Protein AF-A0A7C2DSU5-F1 (afdb_monomer)

Structure (mmCIF, N/CA/C/O backbone):
data_AF-A0A7C2DSU5-F1
#
_entry.id   AF-A0A7C2DSU5-F1
#
loop_
_atom_site.group_PDB
_atom_site.id
_atom_site.type_symbol
_atom_site.label_atom_id
_atom_site.label_alt_id
_atom_site.label_comp_id
_atom_site.label_asym_id
_atom_site.label_entity_id
_atom_site.label_seq_id
_atom_site.pdbx_PDB_ins_code
_atom_site.Cartn_x
_atom_site.Cartn_y
_atom_site.Cartn_z
_atom_site.occupancy
_atom_site.B_iso_or_equiv
_atom_site.auth_seq_id
_atom_site.auth_comp_id
_atom_site.auth_asym_id
_atom_site.auth_atom_id
_atom_site.pdbx_PDB_model_num
ATOM 1 N N . MET A 1 1 ? 4.741 -15.633 -13.560 1.00 93.88 1 MET A N 1
ATOM 2 C CA . MET A 1 1 ? 4.977 -14.172 -13.504 1.00 93.88 1 MET A CA 1
ATOM 3 C C . MET A 1 1 ? 6.331 -13.897 -14.143 1.00 93.88 1 MET A C 1
ATOM 5 O O . MET A 1 1 ? 7.161 -14.799 -14.111 1.00 93.88 1 MET A O 1
ATOM 9 N N . ASN A 1 2 ? 6.542 -12.726 -14.745 1.00 95.50 2 ASN A N 1
ATOM 10 C CA . ASN A 1 2 ? 7.812 -12.335 -15.373 1.00 95.50 2 ASN A CA 1
ATOM 11 C C . ASN A 1 2 ? 8.208 -10.921 -14.915 1.00 95.50 2 ASN A C 1
ATOM 13 O O . ASN A 1 2 ? 7.331 -10.120 -14.600 1.00 95.50 2 ASN A O 1
ATOM 17 N N . TRP A 1 3 ? 9.507 -10.627 -14.839 1.00 97.06 3 TRP A N 1
ATOM 18 C CA . TRP A 1 3 ? 9.984 -9.360 -14.274 1.00 97.06 3 TRP A CA 1
ATOM 19 C C . TRP A 1 3 ? 9.686 -8.137 -15.143 1.00 97.06 3 TRP A C 1
ATOM 21 O O . TRP A 1 3 ? 9.494 -7.058 -14.592 1.00 97.06 3 TRP A O 1
ATOM 31 N N . GLU A 1 4 ? 9.568 -8.301 -16.462 1.00 95.44 4 GLU A N 1
ATOM 32 C CA . GLU A 1 4 ? 9.177 -7.215 -17.372 1.00 95.44 4 GLU A CA 1
ATOM 33 C C . GLU A 1 4 ? 7.798 -6.643 -17.009 1.00 95.44 4 GLU A C 1
ATOM 35 O O . GLU A 1 4 ? 7.644 -5.432 -16.875 1.00 95.44 4 GLU A O 1
ATOM 40 N N . ALA A 1 5 ? 6.807 -7.507 -16.774 1.00 97.50 5 ALA A N 1
ATOM 41 C CA . ALA A 1 5 ? 5.468 -7.096 -16.361 1.00 97.50 5 ALA A CA 1
ATOM 42 C C . ALA A 1 5 ? 5.429 -6.634 -14.895 1.00 97.50 5 ALA A C 1
ATOM 44 O O . ALA A 1 5 ? 4.775 -5.644 -14.573 1.00 97.50 5 ALA A O 1
ATOM 45 N N . LEU A 1 6 ? 6.149 -7.322 -14.000 1.00 98.50 6 LEU A N 1
ATOM 46 C CA . LEU A 1 6 ? 6.159 -7.006 -12.565 1.00 98.50 6 LEU A CA 1
ATOM 47 C C . LEU A 1 6 ? 6.758 -5.621 -12.255 1.00 98.50 6 LEU A C 1
ATOM 49 O O . LEU A 1 6 ? 6.395 -5.013 -11.253 1.00 98.50 6 LEU A O 1
ATOM 53 N N . LEU A 1 7 ? 7.634 -5.094 -13.117 1.00 97.69 7 LEU A N 1
ATOM 54 C CA . LEU A 1 7 ? 8.202 -3.746 -12.980 1.00 97.69 7 LEU A CA 1
ATOM 55 C C . LEU A 1 7 ? 7.447 -2.675 -13.782 1.00 97.69 7 LEU A C 1
ATOM 57 O O . LEU A 1 7 ? 7.960 -1.567 -13.962 1.00 97.69 7 LEU A O 1
ATOM 61 N N . SER A 1 8 ? 6.226 -2.969 -14.244 1.00 96.81 8 SER A N 1
ATOM 62 C CA . SER A 1 8 ? 5.447 -2.031 -15.055 1.00 96.81 8 SER A CA 1
ATOM 63 C C . SER A 1 8 ? 5.243 -0.686 -14.352 1.00 96.81 8 SER A C 1
ATOM 65 O O . SER A 1 8 ? 4.660 -0.584 -13.264 1.00 96.81 8 SER A O 1
ATOM 67 N N . THR A 1 9 ? 5.670 0.376 -15.036 1.00 95.56 9 THR A N 1
ATOM 68 C CA . THR A 1 9 ? 5.442 1.767 -14.632 1.00 95.56 9 THR A CA 1
ATOM 69 C C . THR A 1 9 ? 4.074 2.285 -15.073 1.00 95.56 9 THR A C 1
ATOM 71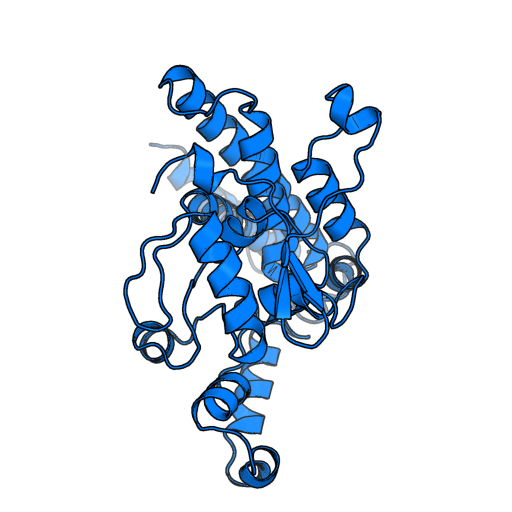 O O . THR A 1 9 ? 3.744 3.449 -14.836 1.00 95.56 9 THR A O 1
ATOM 74 N N . ARG A 1 10 ? 3.233 1.439 -15.691 1.00 95.75 10 ARG A N 1
ATOM 75 C CA . ARG A 1 10 ? 1.889 1.837 -16.112 1.00 95.75 10 ARG A CA 1
ATOM 76 C C . ARG A 1 10 ? 1.060 2.271 -14.909 1.00 95.75 10 ARG A C 1
ATOM 78 O O . ARG A 1 10 ? 1.077 1.638 -13.853 1.00 95.75 10 ARG A O 1
ATOM 85 N N . ARG A 1 11 ? 0.304 3.349 -15.102 1.00 96.44 11 ARG A N 1
ATOM 86 C CA . ARG A 1 11 ? -0.579 3.960 -14.105 1.00 96.44 11 ARG A CA 1
ATOM 87 C C . ARG A 1 11 ? -2.016 3.871 -14.590 1.00 96.44 11 ARG A C 1
ATOM 89 O O . ARG A 1 11 ? -2.264 3.869 -15.797 1.00 96.44 11 ARG A O 1
ATOM 96 N N . PHE A 1 12 ? -2.962 3.883 -13.663 1.00 96.25 12 PHE A N 1
ATOM 97 C CA . PHE A 1 12 ? -4.386 3.896 -13.978 1.00 96.25 12 PHE A CA 1
ATOM 98 C C . PHE A 1 12 ? -5.067 5.136 -13.395 1.00 96.25 12 PHE A C 1
ATOM 100 O O . PHE A 1 12 ? -4.581 5.756 -12.451 1.00 96.25 12 PHE A O 1
ATOM 107 N N . LYS A 1 13 ? -6.179 5.536 -14.008 1.00 93.94 13 LYS A N 1
ATOM 108 C CA . LYS A 1 13 ? -7.079 6.593 -13.543 1.00 93.94 13 LYS A CA 1
ATOM 109 C C . LYS A 1 13 ? -8.521 6.103 -13.595 1.00 93.94 13 LYS A C 1
ATOM 111 O O . LYS A 1 13 ? -8.832 5.186 -14.355 1.00 93.94 13 LYS A O 1
ATOM 116 N N . LEU A 1 14 ? -9.395 6.750 -12.834 1.00 92.44 14 LEU A N 1
ATOM 117 C CA . LEU A 1 14 ? -10.837 6.527 -12.906 1.00 92.44 14 LEU A CA 1
ATOM 118 C C . LEU A 1 14 ? -11.488 7.667 -13.687 1.00 92.44 14 LEU A C 1
ATOM 120 O O . LEU A 1 14 ? -11.221 8.837 -13.425 1.00 92.44 14 LEU A O 1
ATOM 124 N N . GLN A 1 15 ? -12.332 7.326 -14.657 1.00 90.44 15 GLN A N 1
ATOM 125 C CA . GLN A 1 15 ? -13.131 8.289 -15.409 1.00 90.44 15 GLN A CA 1
ATOM 126 C C . GLN A 1 15 ? -14.521 7.705 -15.648 1.00 90.44 15 GLN A C 1
ATOM 128 O O . GLN A 1 15 ? -14.656 6.668 -16.297 1.00 90.44 15 GLN A O 1
ATOM 133 N N . ALA A 1 16 ? -15.554 8.362 -15.110 1.00 87.62 16 ALA A N 1
ATOM 134 C CA . ALA A 1 16 ? -16.946 7.906 -15.199 1.00 87.62 16 ALA A CA 1
ATOM 135 C C . ALA A 1 16 ? -17.127 6.423 -14.794 1.00 87.62 16 ALA A C 1
ATOM 137 O O . ALA A 1 16 ? -17.774 5.647 -15.496 1.00 87.62 16 ALA A O 1
ATOM 138 N N . GLY A 1 17 ? -16.488 6.013 -13.691 1.00 84.19 17 GLY A N 1
ATOM 139 C CA . GLY A 1 17 ? -16.546 4.641 -13.171 1.00 84.19 17 GLY A CA 1
ATOM 140 C C . GLY A 1 17 ? -15.734 3.604 -13.957 1.00 84.19 17 GLY A C 1
ATOM 141 O O . GLY A 1 17 ? -15.735 2.434 -13.590 1.00 84.19 17 GLY A O 1
ATOM 142 N N . LYS A 1 18 ? -15.025 4.004 -15.021 1.00 92.69 18 LYS A N 1
ATOM 143 C CA . LYS A 1 18 ? -14.144 3.121 -15.796 1.00 92.69 18 LYS A CA 1
ATOM 144 C C . LYS A 1 18 ? -12.687 3.338 -15.418 1.00 92.69 18 LYS A C 1
ATOM 146 O O . LYS A 1 18 ? -12.244 4.477 -15.262 1.00 92.69 18 LYS A O 1
ATOM 151 N N . VAL A 1 19 ? -11.942 2.242 -15.324 1.00 95.56 19 VAL A N 1
ATOM 152 C CA . VAL A 1 19 ? -10.492 2.255 -15.121 1.00 95.56 19 VAL A CA 1
ATOM 153 C C . VAL A 1 19 ? -9.823 2.410 -16.483 1.00 95.56 19 VAL A C 1
ATOM 155 O O . VAL A 1 19 ? -10.081 1.637 -17.402 1.00 95.56 19 VAL A O 1
ATOM 158 N N . LEU A 1 20 ? -8.990 3.434 -16.633 1.00 95.06 20 LEU A N 1
ATOM 159 C CA . LEU A 1 20 ? -8.285 3.745 -17.875 1.00 95.06 20 LEU A CA 1
ATOM 160 C C . LEU A 1 20 ? -6.793 3.875 -17.599 1.00 95.06 20 LEU A C 1
ATOM 162 O O . LEU A 1 20 ? -6.400 4.358 -16.538 1.00 95.06 20 LEU A O 1
ATOM 166 N N . ALA A 1 21 ? -5.955 3.512 -18.568 1.00 92.75 21 ALA A N 1
ATOM 167 C CA . ALA A 1 21 ? -4.533 3.814 -18.482 1.00 92.75 21 ALA A CA 1
ATOM 168 C C . ALA A 1 21 ? -4.327 5.339 -18.393 1.00 92.75 21 ALA A C 1
ATOM 170 O O . ALA A 1 21 ? -4.935 6.122 -19.129 1.00 92.75 21 ALA A O 1
ATOM 171 N N . SER A 1 22 ? -3.469 5.761 -17.471 1.00 85.38 22 SER A N 1
ATOM 172 C CA . SER A 1 22 ? -3.015 7.138 -17.329 1.00 85.38 22 SER A CA 1
ATOM 173 C C . SER A 1 22 ? -1.579 7.223 -17.818 1.00 85.38 22 SER A C 1
ATOM 175 O O . SER A 1 22 ? -0.734 6.430 -17.411 1.00 85.38 22 SER A O 1
ATOM 177 N N . GLN A 1 23 ? -1.284 8.218 -18.647 1.00 66.62 23 GLN A N 1
ATOM 178 C CA . GLN A 1 23 ? 0.098 8.558 -18.964 1.00 66.62 23 GLN A CA 1
ATOM 179 C C . GLN A 1 23 ? 0.669 9.411 -17.828 1.00 66.62 23 GLN A C 1
ATOM 181 O O . GLN A 1 23 ? -0.022 10.289 -17.299 1.00 66.62 23 GLN A O 1
ATOM 186 N N . ALA A 1 24 ? 1.908 9.136 -17.421 1.00 62.72 24 ALA A N 1
ATOM 187 C CA . ALA A 1 24 ? 2.683 10.117 -16.674 1.00 62.72 24 ALA A CA 1
ATOM 188 C C . ALA A 1 24 ? 2.982 11.302 -17.614 1.00 62.72 24 ALA A C 1
ATOM 190 O O . ALA A 1 24 ? 3.141 11.084 -18.818 1.00 62.72 24 ALA A O 1
ATOM 191 N N . PRO A 1 25 ? 3.049 12.551 -17.120 1.00 55.38 25 PRO A N 1
ATOM 192 C CA . PRO A 1 25 ? 3.576 13.634 -17.937 1.00 55.38 25 PRO A CA 1
ATOM 193 C C . PRO A 1 25 ? 4.998 13.254 -18.357 1.00 55.38 25 PRO A C 1
ATOM 195 O O . PRO A 1 25 ? 5.824 12.960 -17.495 1.00 55.38 25 PRO A O 1
ATOM 198 N N . ALA A 1 26 ? 5.286 13.238 -19.659 1.00 55.12 26 ALA A N 1
ATOM 199 C CA . ALA A 1 26 ? 6.653 13.075 -20.132 1.00 55.12 26 ALA A CA 1
ATOM 200 C C . ALA A 1 26 ? 7.455 14.306 -19.685 1.00 55.12 26 ALA A C 1
ATOM 202 O O . ALA A 1 26 ? 7.274 15.398 -20.225 1.00 55.12 26 ALA A O 1
ATOM 203 N N . THR A 1 27 ? 8.289 14.160 -18.655 1.00 57.88 27 THR A N 1
ATOM 204 C CA . THR A 1 27 ? 9.175 15.234 -18.200 1.00 57.88 27 THR A CA 1
ATOM 205 C C . THR A 1 27 ? 10.537 15.094 -18.868 1.00 57.88 27 THR A C 1
ATOM 207 O O . THR A 1 27 ? 11.030 13.989 -19.098 1.00 57.88 27 THR A O 1
ATOM 210 N N . LEU A 1 28 ? 11.175 16.229 -19.163 1.00 56.41 28 LEU A N 1
ATOM 211 C CA . LEU A 1 28 ? 12.555 16.259 -19.659 1.00 56.41 28 LEU A CA 1
ATOM 212 C C . LEU A 1 28 ? 13.522 15.567 -18.678 1.00 56.41 28 LEU A C 1
ATOM 214 O O . LEU A 1 28 ? 14.479 14.937 -19.108 1.00 56.41 28 LEU A O 1
ATOM 218 N N . GLU A 1 29 ? 13.234 15.619 -17.373 1.00 59.34 29 GLU A N 1
ATOM 219 C CA . GLU A 1 29 ? 13.990 14.917 -16.325 1.00 59.34 29 GLU A CA 1
ATOM 220 C C . GLU A 1 29 ? 13.867 13.390 -16.411 1.00 59.34 29 GLU A C 1
ATOM 222 O O . GLU A 1 29 ? 14.865 12.695 -16.227 1.00 59.34 29 GLU A O 1
ATOM 227 N N . ALA A 1 30 ? 12.673 12.864 -16.719 1.00 60.72 30 ALA A N 1
ATOM 228 C CA . ALA A 1 30 ? 12.472 11.432 -16.938 1.00 60.72 30 ALA A CA 1
ATOM 229 C C . ALA A 1 30 ? 13.209 10.962 -18.201 1.00 60.72 30 ALA A C 1
ATOM 231 O O . ALA A 1 30 ? 13.879 9.934 -18.178 1.00 60.72 30 ALA A O 1
ATOM 232 N N . ALA A 1 31 ? 13.169 11.759 -19.275 1.00 58.44 31 ALA A N 1
ATOM 233 C CA . ALA A 1 31 ? 13.925 11.487 -20.499 1.00 58.44 31 ALA A CA 1
ATOM 234 C C . ALA A 1 31 ? 15.452 11.555 -20.292 1.00 58.44 31 ALA A C 1
ATOM 236 O O . ALA A 1 31 ? 16.195 10.847 -20.966 1.00 58.44 31 ALA A O 1
ATOM 237 N N . ALA A 1 32 ? 15.920 12.379 -19.350 1.00 62.12 32 ALA A N 1
ATOM 238 C CA . ALA A 1 32 ? 17.328 12.492 -18.969 1.00 62.12 32 ALA A CA 1
ATOM 239 C C . ALA A 1 32 ? 17.775 11.452 -17.918 1.00 62.12 32 ALA A C 1
ATOM 241 O O . ALA A 1 32 ? 18.930 11.478 -17.501 1.00 62.12 32 ALA A O 1
ATOM 242 N N . GLY A 1 33 ? 16.880 10.569 -17.454 1.00 64.50 33 GLY A N 1
ATOM 243 C CA . GLY A 1 33 ? 17.181 9.581 -16.410 1.00 64.50 33 GLY A CA 1
ATOM 244 C C . GLY A 1 33 ? 17.425 10.179 -15.018 1.00 64.50 33 GLY A C 1
ATOM 245 O O . GLY A 1 33 ? 17.893 9.481 -14.125 1.00 64.50 33 GLY A O 1
ATOM 246 N N . LEU A 1 34 ? 17.107 11.461 -14.809 1.00 73.69 34 LEU A N 1
ATOM 247 C CA . LEU A 1 34 ? 17.305 12.161 -13.533 1.00 73.69 34 LEU A CA 1
ATOM 248 C C . LEU A 1 34 ? 16.201 11.837 -12.518 1.00 73.69 34 LEU A C 1
ATOM 250 O O . LEU A 1 34 ? 16.394 11.984 -11.312 1.00 73.69 34 LEU A O 1
ATOM 254 N N . ARG A 1 35 ? 15.034 11.392 -12.998 1.00 80.94 35 ARG A N 1
ATOM 255 C CA . ARG A 1 35 ? 13.872 11.071 -12.167 1.00 80.94 35 ARG A CA 1
ATOM 256 C C . ARG A 1 35 ? 13.083 9.905 -12.759 1.00 80.94 35 ARG A C 1
ATOM 258 O O . ARG A 1 35 ? 12.423 10.072 -13.780 1.00 80.94 35 ARG A O 1
ATOM 265 N N . SER A 1 36 ? 13.136 8.740 -12.113 1.00 88.12 36 SER A N 1
ATOM 266 C CA . SER A 1 36 ? 12.357 7.568 -12.522 1.00 88.12 36 SER A CA 1
ATOM 267 C C 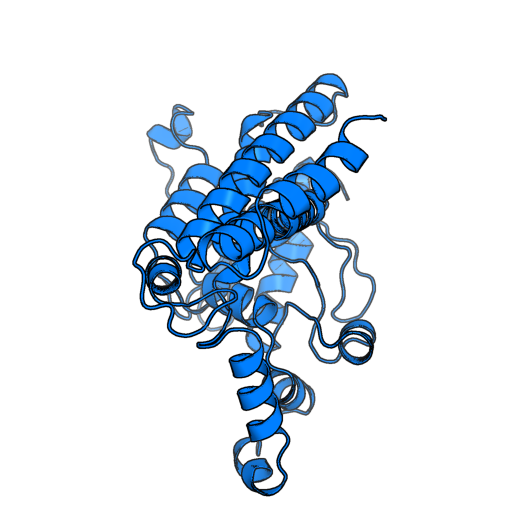. SER A 1 36 ? 10.880 7.702 -12.132 1.00 88.12 36 SER A C 1
ATOM 269 O O . SER A 1 36 ? 10.505 8.502 -11.268 1.00 88.12 36 SER A O 1
ATOM 271 N N . ASP A 1 37 ? 10.024 6.875 -12.735 1.00 92.56 37 ASP A N 1
ATOM 272 C CA . ASP A 1 37 ? 8.613 6.758 -12.349 1.00 92.56 37 ASP A CA 1
ATOM 273 C C . ASP A 1 37 ? 8.429 6.406 -10.863 1.00 92.56 37 ASP A C 1
ATOM 275 O O . ASP A 1 37 ? 7.466 6.852 -10.231 1.00 92.56 37 ASP A O 1
ATOM 279 N N . PHE A 1 38 ? 9.369 5.656 -10.287 1.00 95.12 38 PHE A N 1
ATOM 280 C CA . PHE A 1 38 ? 9.348 5.281 -8.876 1.00 95.12 38 PHE A CA 1
ATOM 281 C C . PHE A 1 38 ? 9.738 6.449 -7.960 1.00 95.12 38 PHE A C 1
ATOM 283 O O . PHE A 1 38 ? 9.177 6.581 -6.875 1.00 95.12 38 PHE A O 1
ATOM 290 N N . HIS A 1 39 ? 10.605 7.366 -8.410 1.00 93.75 39 HIS A N 1
ATOM 291 C CA . HIS A 1 39 ? 10.825 8.636 -7.706 1.00 93.75 39 HIS A CA 1
ATOM 292 C C . HIS A 1 39 ? 9.569 9.518 -7.719 1.00 93.75 39 HIS A C 1
ATOM 294 O O . HIS A 1 39 ? 9.252 10.162 -6.722 1.00 93.75 39 HIS A O 1
ATOM 300 N N . ILE A 1 40 ? 8.803 9.522 -8.816 1.00 93.69 40 ILE A N 1
ATOM 301 C CA . ILE A 1 40 ? 7.514 10.234 -8.860 1.00 93.69 40 ILE A CA 1
ATOM 302 C C . ILE A 1 40 ? 6.535 9.635 -7.839 1.00 93.69 40 ILE A C 1
ATOM 304 O O . ILE A 1 40 ? 5.844 10.388 -7.153 1.00 93.69 40 ILE A O 1
ATOM 308 N N . ASP A 1 41 ? 6.478 8.307 -7.717 1.00 96.94 41 ASP A N 1
ATOM 309 C CA . ASP A 1 41 ? 5.634 7.635 -6.719 1.00 96.94 41 ASP A CA 1
ATOM 310 C C . ASP A 1 41 ? 6.026 7.995 -5.289 1.00 96.94 41 ASP A C 1
ATOM 312 O O . ASP A 1 41 ? 5.161 8.344 -4.482 1.00 96.94 41 ASP A O 1
ATOM 316 N N . HIS A 1 42 ? 7.328 7.955 -5.003 1.00 97.50 42 HIS A N 1
ATOM 317 C CA . HIS A 1 42 ? 7.890 8.345 -3.715 1.00 97.50 42 HIS A CA 1
ATOM 318 C C . HIS A 1 42 ? 7.448 9.758 -3.334 1.00 97.50 42 HIS A C 1
ATOM 320 O O . HIS A 1 42 ? 6.868 9.974 -2.270 1.00 97.50 42 HIS A O 1
ATOM 326 N N . ASP A 1 43 ? 7.647 10.716 -4.238 1.00 95.62 43 ASP A N 1
ATOM 327 C CA . ASP A 1 43 ? 7.320 12.111 -3.968 1.00 95.62 43 ASP A CA 1
ATOM 328 C C . ASP A 1 43 ? 5.816 12.303 -3.786 1.00 95.62 43 ASP A C 1
ATOM 330 O O . ASP A 1 43 ? 5.386 13.035 -2.892 1.00 95.62 43 ASP A O 1
ATOM 334 N N . ARG A 1 44 ? 4.985 11.603 -4.568 1.00 95.94 44 ARG A N 1
ATOM 335 C CA . ARG A 1 44 ? 3.533 11.665 -4.380 1.00 95.94 44 ARG A CA 1
ATOM 336 C C . ARG A 1 44 ? 3.118 11.201 -2.988 1.00 95.94 44 ARG A C 1
ATOM 338 O O . ARG A 1 44 ? 2.291 11.864 -2.366 1.00 95.94 44 ARG A O 1
ATOM 345 N N . LEU A 1 45 ? 3.706 10.120 -2.481 1.00 96.56 45 LEU A N 1
ATOM 346 C CA . LEU A 1 45 ? 3.443 9.664 -1.118 1.00 96.56 45 LEU A CA 1
ATOM 347 C C . LEU A 1 45 ? 3.905 10.689 -0.085 1.00 96.56 45 LEU A C 1
ATOM 349 O O . LEU A 1 45 ? 3.082 11.141 0.711 1.00 96.56 45 LEU A O 1
ATOM 353 N N . VAL A 1 46 ? 5.171 11.111 -0.134 1.00 96.44 46 VAL A N 1
ATOM 354 C CA . VAL A 1 46 ? 5.763 12.019 0.863 1.00 96.44 46 VAL A CA 1
ATOM 355 C C . VAL A 1 46 ? 5.031 13.363 0.925 1.00 96.44 46 VAL A C 1
ATOM 357 O O . VAL A 1 46 ? 4.796 13.908 2.007 1.00 96.44 46 VAL A O 1
ATOM 360 N N . PHE A 1 47 ? 4.603 13.899 -0.222 1.00 94.44 47 PHE A N 1
ATOM 361 C CA . PHE A 1 47 ? 3.851 15.153 -0.268 1.00 94.44 47 PHE A CA 1
ATOM 362 C C . PHE A 1 47 ? 2.351 14.994 0.028 1.00 94.44 47 PHE A C 1
ATOM 364 O O . PHE A 1 47 ? 1.674 16.014 0.193 1.00 94.44 47 PHE A O 1
ATOM 371 N N . SER A 1 48 ? 1.823 13.768 0.130 1.00 96.25 48 SER A N 1
ATOM 372 C CA . SER A 1 48 ? 0.396 13.530 0.371 1.00 96.25 48 SER A CA 1
ATOM 373 C C . SER A 1 48 ? -0.056 13.966 1.763 1.00 96.25 48 SER A C 1
ATOM 375 O O . SER A 1 48 ? 0.694 13.954 2.745 1.00 96.25 48 SER A O 1
ATOM 377 N N . SER A 1 49 ? -1.335 14.326 1.867 1.00 94.06 49 SER A N 1
ATOM 378 C CA . SER A 1 49 ? -1.919 14.703 3.151 1.00 94.06 49 SER A CA 1
ATOM 379 C C . SER A 1 49 ? -2.030 13.494 4.086 1.00 94.06 49 SER A C 1
ATOM 381 O O . SER A 1 49 ? -1.816 13.625 5.290 1.00 94.06 49 SER A O 1
ATOM 383 N N . ALA A 1 50 ? -2.307 12.310 3.530 1.00 95.00 50 A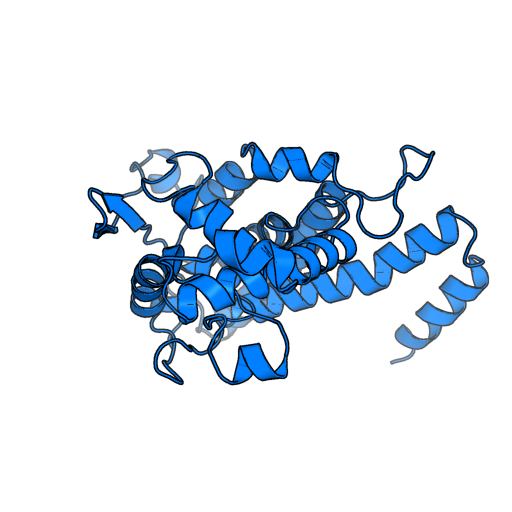LA A N 1
ATOM 384 C CA . ALA A 1 50 ? -2.369 11.054 4.267 1.00 95.00 50 ALA A CA 1
ATOM 385 C C . ALA A 1 50 ? -1.054 10.676 4.934 1.00 95.00 50 ALA A C 1
ATOM 387 O O . ALA A 1 50 ? -1.060 10.357 6.122 1.00 95.00 50 ALA A O 1
ATOM 388 N N . PHE A 1 51 ? 0.058 10.767 4.207 1.00 96.12 51 PHE A N 1
ATOM 389 C CA . PHE A 1 51 ? 1.371 10.454 4.757 1.00 96.12 51 PHE A CA 1
ATOM 390 C C . PHE A 1 51 ? 1.742 11.421 5.887 1.00 96.12 51 PHE A C 1
ATOM 392 O O . PHE A 1 51 ? 2.117 10.995 6.973 1.00 96.12 51 PHE A O 1
ATOM 399 N N . ARG A 1 52 ? 1.492 12.727 5.715 1.00 93.69 52 ARG A N 1
ATOM 400 C CA . ARG A 1 52 ? 1.701 13.721 6.787 1.00 93.69 52 ARG A CA 1
ATOM 401 C C . ARG A 1 52 ? 0.869 13.439 8.044 1.00 93.69 52 ARG A C 1
ATOM 403 O O . ARG A 1 52 ? 1.321 13.736 9.147 1.00 93.69 52 ARG A O 1
ATOM 410 N N . ARG A 1 53 ? -0.335 12.863 7.907 1.00 92.25 53 ARG A N 1
ATOM 411 C CA . ARG A 1 53 ? -1.177 12.480 9.058 1.00 92.25 53 ARG A CA 1
ATOM 412 C C . ARG A 1 53 ? -0.571 11.344 9.884 1.00 92.25 53 ARG A C 1
ATOM 414 O O . ARG A 1 53 ? -0.917 11.248 11.059 1.00 92.25 53 ARG A O 1
ATOM 421 N N . LEU A 1 54 ? 0.327 10.526 9.326 1.00 90.88 54 LEU A N 1
ATOM 422 C CA . LEU A 1 54 ? 1.026 9.484 10.088 1.00 90.88 54 LEU A CA 1
ATOM 423 C C . LEU A 1 54 ? 1.856 10.075 11.236 1.00 90.88 54 LEU A C 1
ATOM 425 O O . LEU A 1 54 ? 1.916 9.472 12.300 1.00 90.88 54 LEU A O 1
ATOM 429 N N . GLY A 1 55 ? 2.363 11.306 11.086 1.00 87.75 55 GLY A N 1
ATOM 430 C CA . GLY A 1 55 ? 3.125 11.996 12.135 1.00 87.75 55 GLY A CA 1
ATOM 431 C C . GLY A 1 55 ? 2.301 12.367 13.371 1.00 87.75 55 GLY A C 1
ATOM 432 O O . GLY A 1 55 ? 2.845 12.837 14.360 1.00 87.75 55 GLY A O 1
ATOM 433 N N . ARG A 1 56 ? 0.975 12.178 13.324 1.00 83.31 56 ARG A N 1
ATOM 434 C CA . ARG A 1 56 ? 0.057 12.370 14.459 1.00 83.31 56 ARG A CA 1
ATOM 435 C C . ARG A 1 56 ? -0.674 11.084 14.855 1.00 83.31 56 ARG A C 1
ATOM 437 O O . ARG A 1 56 ? -1.638 11.148 15.614 1.00 83.31 56 ARG A O 1
ATOM 444 N N . LYS A 1 57 ? -0.269 9.928 14.318 1.00 81.44 57 LYS A N 1
ATOM 445 C CA . LYS A 1 57 ? -0.806 8.618 14.700 1.00 81.44 57 LYS A CA 1
ATOM 446 C C . LYS A 1 57 ? 0.245 7.870 15.508 1.00 81.44 57 LYS A C 1
ATOM 448 O O . LYS A 1 57 ? 1.342 7.620 15.015 1.00 81.44 57 LYS A O 1
ATOM 453 N N . THR A 1 58 ? -0.114 7.500 16.729 1.00 69.38 58 THR A N 1
ATOM 454 C CA . THR A 1 58 ? 0.723 6.667 17.596 1.00 69.38 58 THR A CA 1
ATOM 455 C C . THR A 1 58 ? 0.855 5.254 17.020 1.00 69.38 58 THR A C 1
ATOM 457 O O . THR A 1 58 ? -0.071 4.755 16.365 1.00 69.38 58 THR A O 1
ATOM 460 N N . GLN A 1 59 ? 2.001 4.617 17.258 1.00 64.88 59 GLN A N 1
ATOM 461 C CA . GLN A 1 59 ? 2.275 3.242 16.841 1.00 64.88 59 GLN A CA 1
ATOM 462 C C . GLN A 1 59 ? 1.867 2.242 17.927 1.00 64.88 59 GLN A C 1
ATOM 464 O O . GLN A 1 59 ? 0.745 1.736 17.857 1.00 64.88 59 GLN A O 1
ATOM 469 N N . VAL A 1 60 ? 2.723 2.012 18.932 1.00 59.50 60 VAL A N 1
ATOM 470 C CA . VAL A 1 60 ? 2.488 1.035 20.015 1.00 59.50 60 VAL A CA 1
ATOM 471 C C . VAL A 1 60 ? 1.914 1.690 21.274 1.00 59.50 60 VAL A C 1
ATOM 473 O O . VAL A 1 60 ? 0.936 1.198 21.836 1.00 59.50 60 VAL A O 1
ATOM 476 N N . HIS A 1 61 ? 2.457 2.833 21.698 1.00 56.50 61 HIS A N 1
ATOM 477 C CA . HIS A 1 61 ? 2.069 3.475 22.956 1.00 56.50 61 HIS A CA 1
ATOM 478 C C . HIS A 1 61 ? 1.122 4.662 22.713 1.00 56.50 61 HIS A C 1
ATOM 480 O O . HIS A 1 61 ? 1.539 5.689 22.170 1.00 56.50 61 HIS A O 1
ATOM 486 N N . PRO A 1 62 ? -0.169 4.564 23.086 1.00 51.94 62 PRO A N 1
ATOM 487 C CA . PRO A 1 62 ? -1.062 5.707 23.005 1.00 51.94 62 PRO A CA 1
ATOM 488 C C . PRO A 1 62 ? -0.639 6.760 24.039 1.00 51.94 62 PRO A C 1
ATOM 490 O O . PRO A 1 62 ? -0.524 6.454 25.221 1.00 51.94 62 PRO A O 1
ATOM 493 N N . LEU A 1 63 ? -0.472 8.011 23.593 1.00 50.94 63 LEU A N 1
ATOM 494 C CA . LEU A 1 63 ? -0.279 9.190 24.452 1.00 50.94 63 LEU A CA 1
ATOM 495 C C . LEU A 1 63 ? 1.021 9.193 25.273 1.00 50.94 63 LEU A C 1
ATOM 497 O O . LEU A 1 63 ? 1.020 9.598 26.436 1.00 50.94 63 LEU A O 1
ATOM 501 N N . ALA A 1 64 ? 2.138 8.776 24.685 1.00 44.72 64 ALA A N 1
ATOM 502 C CA . ALA A 1 64 ? 3.426 8.994 25.322 1.00 44.72 64 ALA A CA 1
ATOM 503 C C . ALA A 1 64 ? 3.707 10.502 25.470 1.00 44.72 64 ALA A C 1
ATOM 505 O O . ALA A 1 64 ? 3.547 11.293 24.543 1.00 44.72 64 ALA A O 1
ATOM 506 N N . SER A 1 65 ? 4.075 10.902 26.686 1.00 44.88 65 SER A N 1
ATOM 507 C CA . SER A 1 65 ? 4.310 12.292 27.090 1.00 44.88 65 SER A CA 1
ATOM 508 C C . SER A 1 65 ? 5.664 12.852 26.637 1.00 44.88 65 SER A C 1
ATOM 510 O O . SER A 1 65 ? 5.984 13.990 26.969 1.00 44.88 65 SER A O 1
ATOM 512 N N . HIS A 1 66 ? 6.465 12.052 25.928 1.00 50.00 66 HIS A N 1
ATOM 513 C CA . HIS A 1 66 ? 7.812 12.394 25.480 1.00 50.00 66 HIS A CA 1
ATOM 514 C C . HIS A 1 66 ? 7.849 12.466 23.950 1.00 50.00 66 HIS A C 1
ATOM 516 O O . HIS A 1 66 ? 7.430 11.523 23.279 1.00 50.00 66 HIS A O 1
ATOM 522 N N . ASP A 1 67 ? 8.401 13.560 23.416 1.00 48.75 67 ASP A N 1
ATOM 523 C CA . ASP A 1 67 ? 8.533 13.839 21.973 1.00 48.75 67 ASP A CA 1
ATOM 524 C C . ASP A 1 67 ? 9.354 12.785 21.196 1.00 48.75 67 ASP A C 1
ATOM 526 O O . ASP A 1 67 ? 9.369 12.809 19.967 1.00 48.75 67 ASP A O 1
ATOM 530 N N . HIS A 1 68 ? 10.023 11.862 21.897 1.00 50.75 68 HIS A N 1
ATOM 531 C CA . HIS A 1 68 ? 10.873 10.812 21.327 1.00 50.75 68 HIS A CA 1
ATOM 532 C C . HIS A 1 68 ? 10.152 9.499 21.004 1.00 50.75 68 HIS A C 1
ATOM 534 O O . HIS A 1 68 ? 10.741 8.633 20.377 1.00 50.75 68 HIS A O 1
ATOM 540 N N . THR A 1 69 ? 8.871 9.350 21.352 1.00 56.72 69 THR A N 1
ATOM 541 C CA . THR A 1 69 ? 8.149 8.115 20.997 1.00 56.72 69 THR A CA 1
ATOM 542 C C . THR A 1 69 ? 7.850 8.038 19.503 1.00 56.72 69 THR A C 1
ATOM 544 O O . THR A 1 69 ? 7.239 8.952 18.933 1.00 56.72 69 THR A O 1
ATOM 547 N N . HIS A 1 70 ? 8.242 6.926 18.873 1.00 66.62 70 HIS A N 1
ATOM 548 C CA . HIS A 1 70 ? 8.037 6.700 17.448 1.00 66.62 70 HIS A CA 1
ATOM 549 C C . HIS A 1 70 ? 6.544 6.789 17.093 1.00 66.62 70 HIS A C 1
ATOM 551 O O . HIS A 1 70 ? 5.650 6.204 17.718 1.00 66.62 70 HIS A O 1
ATOM 557 N N . ASN A 1 71 ? 6.255 7.585 16.067 1.00 82.06 71 ASN A N 1
ATOM 558 C CA . ASN A 1 71 ? 4.934 7.661 15.464 1.00 82.06 71 ASN A CA 1
ATOM 559 C C . ASN A 1 71 ? 4.947 6.884 14.143 1.00 82.06 71 ASN A C 1
ATOM 561 O O . ASN A 1 71 ? 5.993 6.527 13.607 1.00 82.06 71 ASN A O 1
ATOM 565 N N . ARG A 1 72 ? 3.772 6.656 13.556 1.00 89.00 72 ARG A N 1
ATOM 566 C CA . ARG A 1 72 ? 3.689 5.857 12.323 1.00 89.00 72 ARG A CA 1
ATOM 567 C C . ARG A 1 72 ? 4.447 6.465 11.141 1.00 89.00 72 ARG A C 1
ATOM 569 O O . ARG A 1 72 ? 4.748 5.749 10.189 1.00 89.00 72 ARG A O 1
ATOM 576 N N . LEU A 1 73 ? 4.733 7.772 11.161 1.00 92.19 73 LEU A N 1
ATOM 577 C CA . LEU A 1 73 ? 5.531 8.417 10.118 1.00 92.19 73 LEU A CA 1
ATOM 578 C C . LEU A 1 73 ? 7.009 8.054 10.250 1.00 92.19 73 LEU A C 1
ATOM 580 O O . LEU A 1 73 ? 7.605 7.705 9.235 1.00 92.19 73 LEU A O 1
ATOM 584 N N . THR A 1 74 ? 7.586 8.133 11.453 1.00 90.69 74 THR A N 1
ATOM 585 C CA . THR A 1 74 ? 8.999 7.778 11.674 1.00 90.69 74 THR A CA 1
ATOM 586 C C . THR A 1 74 ? 9.238 6.311 11.340 1.00 90.69 74 THR A C 1
ATOM 588 O O . THR A 1 74 ? 10.071 6.032 10.477 1.00 90.69 74 THR A O 1
ATOM 591 N N . HIS A 1 75 ? 8.374 5.416 11.831 1.00 90.94 75 HIS A N 1
ATOM 592 C CA . HIS A 1 75 ? 8.421 3.991 11.485 1.00 90.94 75 HIS A CA 1
ATOM 593 C C . HIS A 1 75 ? 8.314 3.745 9.985 1.00 90.94 75 HIS A C 1
ATOM 595 O O . HIS A 1 75 ? 9.152 3.068 9.400 1.00 90.94 75 HIS A O 1
ATOM 601 N N . SER A 1 76 ? 7.350 4.368 9.299 1.00 95.25 76 SER A N 1
ATOM 602 C CA . SER A 1 76 ? 7.232 4.211 7.841 1.00 95.25 76 SER A CA 1
ATOM 603 C C . SER A 1 76 ? 8.486 4.684 7.091 1.00 95.25 76 SER A C 1
ATOM 605 O O . SER A 1 76 ? 8.824 4.120 6.049 1.00 95.25 76 SER A O 1
ATOM 607 N N . VAL A 1 77 ? 9.187 5.708 7.593 1.00 96.56 77 VAL A N 1
ATOM 608 C CA . VAL A 1 77 ? 10.450 6.196 7.016 1.00 96.56 77 VAL A CA 1
ATOM 609 C C . VAL A 1 77 ? 11.601 5.217 7.276 1.00 96.56 77 VAL A C 1
ATOM 611 O O . VAL A 1 77 ? 12.397 4.964 6.367 1.00 96.56 77 VAL A O 1
ATOM 614 N N . GLU A 1 78 ? 11.677 4.622 8.464 1.00 95.12 78 GLU A N 1
ATOM 615 C CA . GLU A 1 78 ? 12.672 3.603 8.821 1.00 95.12 78 GLU A CA 1
ATOM 616 C C . GLU A 1 78 ? 12.474 2.318 8.013 1.00 95.12 78 GLU A C 1
ATOM 618 O O . GLU A 1 78 ? 13.404 1.872 7.330 1.00 95.12 78 GLU A O 1
ATOM 623 N N . VAL A 1 79 ? 11.238 1.809 7.959 1.00 96.75 79 VAL A N 1
ATOM 624 C CA . VAL A 1 79 ? 10.832 0.666 7.125 1.00 96.75 79 VAL A CA 1
ATOM 625 C C . VAL A 1 79 ? 11.147 0.930 5.655 1.00 96.75 79 VAL A C 1
ATOM 627 O O . VAL A 1 79 ? 11.628 0.047 4.944 1.00 96.75 79 VAL A O 1
ATOM 630 N N . ALA A 1 80 ? 10.945 2.159 5.172 1.00 98.19 80 ALA A N 1
ATOM 631 C CA . ALA A 1 80 ? 11.310 2.538 3.810 1.00 98.19 80 ALA A CA 1
ATOM 632 C C . ALA A 1 80 ? 12.825 2.559 3.576 1.00 98.19 80 ALA A C 1
ATOM 634 O O . ALA A 1 80 ? 13.283 2.166 2.499 1.00 98.19 80 ALA A O 1
ATOM 635 N N . SER A 1 81 ? 13.619 2.971 4.566 1.00 97.94 81 SER A N 1
ATOM 636 C CA . SER A 1 81 ? 15.082 2.926 4.489 1.00 97.94 81 SER A CA 1
ATOM 637 C C . SER A 1 81 ? 15.597 1.483 4.408 1.00 97.94 81 SER A C 1
ATOM 639 O O . SER A 1 81 ? 16.389 1.162 3.510 1.00 97.94 81 SER A O 1
ATOM 641 N N . VAL A 1 82 ? 15.094 0.599 5.279 1.00 98.06 82 VAL A N 1
ATOM 642 C CA . VAL A 1 82 ? 15.412 -0.839 5.276 1.00 98.06 82 VAL A CA 1
ATOM 643 C C . VAL A 1 82 ? 14.936 -1.490 3.977 1.00 98.06 82 VAL A C 1
ATOM 645 O O . VAL A 1 82 ? 15.722 -2.145 3.290 1.00 98.06 82 VAL A O 1
ATOM 648 N N . GLY A 1 83 ? 13.692 -1.236 3.571 1.00 98.56 83 GLY A N 1
ATOM 649 C CA . GLY A 1 83 ? 13.100 -1.761 2.342 1.00 98.56 83 GLY A CA 1
ATOM 650 C C . GLY A 1 83 ? 13.873 -1.363 1.087 1.00 98.56 83 GLY A C 1
ATOM 651 O O . GLY A 1 83 ? 14.162 -2.213 0.245 1.00 98.56 83 GLY A O 1
ATOM 652 N N . ARG A 1 84 ? 14.313 -0.101 0.988 1.00 98.62 84 ARG A N 1
ATOM 653 C CA . ARG A 1 84 ? 15.199 0.359 -0.094 1.00 98.62 84 ARG A CA 1
ATOM 654 C C . ARG A 1 84 ? 16.514 -0.421 -0.116 1.00 98.62 84 ARG A C 1
ATOM 656 O O . ARG A 1 84 ? 16.971 -0.816 -1.185 1.00 98.62 84 ARG A O 1
ATOM 663 N N . SER A 1 85 ? 17.127 -0.649 1.047 1.00 98.56 85 SER A N 1
ATOM 664 C CA . SER A 1 85 ? 18.376 -1.417 1.162 1.00 98.56 85 SER A CA 1
ATOM 665 C C . SER A 1 85 ? 18.192 -2.872 0.714 1.00 98.56 85 SER A C 1
ATOM 667 O O . SER A 1 85 ? 18.987 -3.376 -0.084 1.00 98.56 85 SER A O 1
ATOM 669 N N . LEU A 1 86 ? 17.112 -3.528 1.155 1.00 98.69 86 LEU A N 1
ATOM 670 C CA . LEU A 1 86 ? 16.749 -4.880 0.722 1.00 98.69 86 LEU A CA 1
ATOM 671 C C . LEU A 1 86 ? 16.506 -4.935 -0.791 1.00 98.69 86 LEU A C 1
ATOM 673 O O . LEU A 1 86 ? 17.073 -5.787 -1.475 1.00 98.69 86 LEU A O 1
ATOM 677 N N . GLY A 1 87 ? 15.723 -3.995 -1.324 1.00 98.62 87 GLY A N 1
ATOM 678 C CA . GLY A 1 87 ? 15.432 -3.901 -2.751 1.00 98.62 87 GLY A CA 1
ATOM 679 C C . GLY A 1 87 ? 16.687 -3.674 -3.597 1.00 98.62 87 GLY A C 1
ATOM 680 O O . GLY A 1 87 ? 16.875 -4.381 -4.581 1.00 98.62 87 GLY A O 1
ATOM 681 N N . ASN A 1 88 ? 17.601 -2.792 -3.178 1.00 98.62 88 ASN A N 1
ATOM 682 C CA . ASN A 1 88 ? 18.884 -2.581 -3.861 1.00 98.62 88 ASN A CA 1
ATOM 683 C C . ASN A 1 88 ? 19.721 -3.868 -3.921 1.00 98.62 88 ASN A C 1
ATOM 685 O O . ASN A 1 88 ? 20.288 -4.196 -4.963 1.00 98.62 88 ASN A O 1
ATOM 689 N N . ARG A 1 89 ? 19.799 -4.612 -2.808 1.00 98.56 89 ARG A N 1
ATOM 690 C CA . ARG A 1 89 ? 20.555 -5.874 -2.732 1.00 98.56 89 ARG A CA 1
ATOM 691 C C . ARG A 1 89 ? 19.951 -6.940 -3.638 1.00 98.56 89 ARG A C 1
ATOM 693 O O . ARG A 1 89 ? 20.676 -7.544 -4.425 1.00 98.56 89 ARG A O 1
ATOM 700 N N . VAL A 1 90 ? 18.634 -7.135 -3.570 1.00 98.44 90 VAL A N 1
ATOM 701 C CA . VAL A 1 90 ? 17.923 -8.082 -4.440 1.00 98.44 90 VAL A CA 1
ATOM 702 C C . VAL A 1 90 ? 18.042 -7.666 -5.904 1.00 98.44 90 VAL A C 1
ATOM 704 O O . VAL A 1 90 ? 18.314 -8.510 -6.751 1.00 98.44 90 VAL A O 1
ATOM 707 N N . GLY A 1 91 ? 17.937 -6.374 -6.210 1.00 98.38 91 GLY A N 1
ATOM 708 C CA . GLY A 1 91 ? 18.137 -5.847 -7.556 1.00 98.38 91 GLY A CA 1
ATOM 709 C C . GLY A 1 91 ? 19.540 -6.122 -8.102 1.00 98.38 91 GLY A C 1
ATOM 710 O O . GLY A 1 91 ? 19.674 -6.518 -9.256 1.00 98.38 91 GLY A O 1
ATOM 711 N N . ALA A 1 92 ? 20.583 -6.000 -7.275 1.00 98.50 92 ALA A N 1
ATOM 712 C CA . ALA A 1 92 ? 21.952 -6.332 -7.670 1.00 98.50 92 ALA A CA 1
ATOM 713 C C . ALA A 1 92 ? 22.117 -7.839 -7.933 1.00 98.50 92 ALA A C 1
ATOM 715 O O . ALA A 1 92 ? 22.748 -8.230 -8.916 1.00 98.50 92 ALA A O 1
ATOM 716 N N . MET A 1 93 ? 21.495 -8.688 -7.105 1.00 98.38 93 MET A N 1
ATOM 717 C CA . MET A 1 93 ? 21.451 -10.138 -7.331 1.00 98.38 93 MET A CA 1
ATOM 718 C C . MET A 1 93 ? 20.711 -10.485 -8.629 1.00 98.38 93 MET A C 1
ATOM 720 O O . MET A 1 93 ? 21.188 -11.311 -9.402 1.00 98.38 93 MET A O 1
ATOM 724 N N . MET A 1 94 ? 19.580 -9.828 -8.903 1.00 97.88 94 MET A N 1
ATOM 725 C CA . MET A 1 94 ? 18.820 -9.999 -10.143 1.00 97.88 94 MET A CA 1
ATOM 726 C C . MET A 1 94 ? 19.623 -9.566 -11.368 1.00 97.88 94 MET A C 1
ATOM 728 O O . MET A 1 94 ? 19.587 -10.258 -12.379 1.00 97.88 94 MET A O 1
ATOM 732 N N . GLN A 1 95 ? 20.357 -8.453 -11.288 1.00 97.69 95 GLN A N 1
ATOM 733 C CA . GLN A 1 95 ? 21.217 -7.993 -12.376 1.00 97.69 95 GLN A CA 1
ATOM 734 C C . GLN A 1 95 ? 22.340 -8.998 -12.658 1.00 97.69 95 GLN A C 1
ATOM 736 O O . GLN A 1 95 ? 22.556 -9.355 -13.811 1.00 97.69 95 GLN A O 1
ATOM 741 N N . HIS A 1 96 ? 23.022 -9.489 -11.619 1.00 97.31 96 HIS A N 1
ATOM 742 C CA . HIS A 1 96 ? 24.068 -10.507 -11.765 1.00 97.31 96 HIS A CA 1
ATOM 743 C C . HIS A 1 96 ? 23.524 -11.826 -12.336 1.00 97.31 96 HIS A C 1
ATOM 745 O O . HIS A 1 96 ? 24.217 -12.516 -13.075 1.00 97.31 96 HIS A O 1
ATOM 751 N N . ALA A 1 97 ? 22.285 -12.183 -11.995 1.00 97.25 97 ALA A N 1
ATOM 752 C CA . ALA A 1 97 ? 21.607 -13.373 -12.500 1.00 97.25 97 ALA A CA 1
ATOM 753 C C . ALA A 1 97 ? 20.916 -13.172 -13.864 1.00 97.25 97 ALA A C 1
ATOM 755 O O . ALA A 1 97 ? 20.189 -14.064 -14.291 1.00 97.25 97 ALA A O 1
ATOM 756 N N . GLU A 1 98 ? 21.086 -12.015 -14.519 1.00 95.69 98 GLU A N 1
ATOM 757 C CA . GLU A 1 98 ? 20.431 -11.667 -15.795 1.00 95.69 98 GLU A CA 1
ATOM 758 C C . GLU A 1 98 ? 18.886 -11.741 -15.743 1.00 95.69 98 GLU A C 1
ATOM 760 O O . GLU A 1 98 ? 18.210 -11.979 -16.741 1.00 95.69 98 GLU A O 1
ATOM 765 N N . LEU A 1 99 ? 18.306 -11.520 -14.557 1.00 96.19 99 LEU A N 1
ATOM 766 C CA . LEU A 1 99 ? 16.858 -11.508 -14.309 1.00 96.19 99 LEU A CA 1
ATOM 767 C C . LEU A 1 99 ? 16.258 -10.097 -14.293 1.00 96.19 99 LEU A C 1
ATOM 769 O O . LEU A 1 99 ? 15.034 -9.955 -14.343 1.00 96.19 99 LEU A O 1
ATOM 773 N N . LEU A 1 100 ? 17.093 -9.062 -14.158 1.00 96.50 100 LEU A N 1
ATOM 774 C CA . LEU A 1 100 ? 16.650 -7.671 -14.159 1.00 96.50 100 LEU A CA 1
ATOM 775 C C . LEU A 1 100 ? 16.348 -7.224 -15.604 1.00 96.50 100 LEU A C 1
ATOM 777 O O . LEU A 1 100 ? 17.248 -7.290 -16.443 1.00 96.50 100 LEU A O 1
ATOM 781 N N . PRO A 1 101 ? 15.121 -6.764 -15.918 1.00 95.38 101 PRO A N 1
ATOM 782 C CA . PRO A 1 101 ? 14.772 -6.327 -17.266 1.00 95.38 101 PRO A CA 1
ATOM 783 C C . PRO A 1 101 ? 15.628 -5.159 -17.759 1.00 95.38 101 PRO A C 1
ATOM 785 O O . PRO A 1 101 ? 16.051 -4.299 -16.982 1.00 95.38 101 PRO A O 1
ATOM 788 N N . ALA A 1 102 ? 15.830 -5.092 -19.075 1.00 91.69 102 ALA A N 1
ATOM 789 C CA . ALA A 1 102 ? 16.555 -3.992 -19.700 1.00 91.69 102 ALA A CA 1
ATOM 790 C C . ALA A 1 102 ? 15.895 -2.636 -19.389 1.00 91.69 102 ALA A C 1
ATOM 792 O O . ALA A 1 102 ? 14.672 -2.507 -19.401 1.00 91.69 102 ALA A O 1
ATOM 793 N N . GLY A 1 103 ? 16.717 -1.617 -19.131 1.00 89.56 103 GLY A N 1
ATOM 794 C CA . GLY A 1 103 ? 16.248 -0.271 -18.785 1.00 89.56 103 GLY A CA 1
ATOM 795 C C . GLY A 1 103 ? 15.951 -0.054 -17.299 1.00 89.56 103 GLY A C 1
ATOM 796 O O . GLY A 1 103 ? 15.685 1.081 -16.918 1.00 89.56 103 GLY A O 1
ATOM 797 N N . TYR A 1 104 ? 16.055 -1.094 -16.466 1.00 93.94 104 TYR A N 1
ATOM 798 C CA . TYR A 1 104 ? 15.968 -0.984 -15.011 1.00 93.94 104 TYR A CA 1
ATOM 799 C C . TYR A 1 104 ? 17.328 -1.202 -14.355 1.00 93.94 104 TYR A C 1
ATOM 801 O O . TYR A 1 104 ? 18.196 -1.914 -14.863 1.00 93.94 104 TYR A O 1
ATOM 809 N N . THR A 1 105 ? 17.496 -0.599 -13.186 1.00 95.50 105 THR A N 1
ATOM 810 C CA . THR A 1 105 ? 18.675 -0.715 -12.332 1.00 95.50 105 THR A CA 1
ATOM 811 C C . THR A 1 105 ? 18.312 -1.380 -11.001 1.00 95.50 105 THR A C 1
ATOM 813 O O . THR A 1 105 ? 17.140 -1.411 -10.615 1.00 95.50 105 THR A O 1
ATOM 816 N N . PRO A 1 106 ? 19.295 -1.883 -10.233 1.00 97.25 106 PRO A N 1
ATOM 817 C CA . PRO A 1 106 ? 19.059 -2.343 -8.868 1.00 97.25 106 PRO A CA 1
ATOM 818 C C . PRO A 1 106 ? 18.359 -1.304 -7.986 1.00 97.25 106 PRO A C 1
ATOM 820 O O . PRO A 1 106 ? 17.559 -1.664 -7.123 1.00 97.25 106 PRO A O 1
ATOM 823 N N . PHE A 1 107 ? 18.627 -0.019 -8.231 1.00 96.62 107 PHE A N 1
ATOM 824 C CA . PHE A 1 107 ? 18.014 1.081 -7.496 1.00 96.62 107 PHE A CA 1
ATOM 825 C C . PHE A 1 107 ? 16.523 1.217 -7.780 1.00 96.62 107 PHE A C 1
ATOM 827 O O . 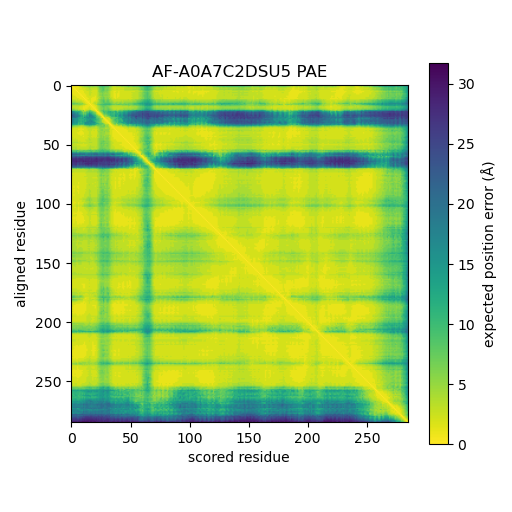PHE A 1 107 ? 15.787 1.586 -6.876 1.00 96.62 107 PHE A O 1
ATOM 834 N N . ASP A 1 108 ? 16.050 0.843 -8.971 1.00 96.69 108 ASP A N 1
ATOM 835 C CA . ASP A 1 108 ? 14.620 0.844 -9.279 1.00 96.69 108 ASP A CA 1
ATOM 836 C C . ASP A 1 108 ? 13.860 -0.190 -8.440 1.00 96.69 108 ASP A C 1
ATOM 838 O O . ASP A 1 108 ? 12.775 0.097 -7.937 1.00 96.69 108 ASP A O 1
ATOM 842 N N . ILE A 1 109 ? 14.461 -1.363 -8.198 1.00 98.31 109 ILE A N 1
ATOM 843 C CA . ILE A 1 109 ? 13.910 -2.357 -7.264 1.00 98.31 109 ILE A CA 1
ATOM 844 C C . ILE A 1 109 ? 13.844 -1.769 -5.851 1.00 98.31 109 ILE A C 1
ATOM 846 O O . ILE A 1 109 ? 12.811 -1.867 -5.185 1.00 98.31 109 ILE A O 1
ATOM 850 N N . GLY A 1 110 ? 14.924 -1.112 -5.417 1.00 98.31 110 GLY A N 1
ATOM 851 C CA . GLY A 1 110 ? 14.969 -0.363 -4.163 1.00 98.31 110 GLY A CA 1
ATOM 852 C C . GLY A 1 110 ? 13.860 0.679 -4.052 1.00 98.31 110 GLY A C 1
ATOM 853 O O . GLY A 1 110 ? 13.157 0.706 -3.046 1.00 98.31 110 GLY A O 1
ATOM 854 N N . SER A 1 111 ? 13.660 1.497 -5.085 1.00 98.19 111 SER A N 1
ATOM 855 C CA . SER A 1 111 ? 12.641 2.546 -5.118 1.00 98.19 111 SER A CA 1
ATOM 856 C C . SER A 1 111 ? 11.221 1.981 -5.074 1.00 98.19 111 SER A C 1
ATOM 858 O O . SER A 1 111 ? 10.396 2.507 -4.333 1.00 98.19 111 SER A O 1
ATOM 860 N N . VAL A 1 112 ? 10.919 0.893 -5.796 1.00 98.56 112 VAL A N 1
ATOM 861 C CA . VAL A 1 112 ? 9.595 0.242 -5.733 1.00 98.56 112 VAL A CA 1
ATOM 862 C C . VAL A 1 112 ? 9.290 -0.248 -4.319 1.00 98.56 112 VAL A C 1
ATOM 864 O O . VAL A 1 112 ? 8.205 0.013 -3.796 1.00 98.56 112 VAL A O 1
ATOM 867 N N . VAL A 1 113 ? 10.247 -0.933 -3.682 1.00 98.81 113 VAL A N 1
ATOM 868 C CA . VAL A 1 113 ? 10.075 -1.421 -2.305 1.00 98.81 113 VAL A CA 1
ATOM 869 C C . VAL A 1 113 ? 9.952 -0.246 -1.337 1.00 98.81 113 VAL A C 1
ATOM 871 O O . VAL A 1 113 ? 9.057 -0.249 -0.501 1.00 98.81 113 VAL A O 1
ATOM 874 N N . GLN A 1 114 ? 10.776 0.793 -1.490 1.00 98.75 114 GLN A N 1
ATOM 875 C CA . GLN A 1 114 ? 10.722 2.000 -0.665 1.00 98.75 114 GLN A CA 1
ATOM 876 C C . GLN A 1 114 ? 9.341 2.667 -0.711 1.00 98.75 114 GLN A C 1
ATOM 878 O O . GLN A 1 114 ? 8.795 3.024 0.329 1.00 98.75 114 GLN A O 1
ATOM 883 N N . VAL A 1 115 ? 8.761 2.814 -1.904 1.00 98.69 115 VAL A N 1
ATOM 884 C CA . VAL A 1 115 ? 7.414 3.371 -2.096 1.00 98.69 115 VAL A CA 1
ATOM 885 C C . VAL A 1 115 ? 6.363 2.518 -1.387 1.00 98.69 115 VAL A C 1
ATOM 887 O O . VAL A 1 115 ? 5.517 3.059 -0.678 1.00 98.69 115 VAL A O 1
ATOM 890 N N . ALA A 1 116 ? 6.422 1.191 -1.538 1.00 98.75 116 ALA A N 1
ATOM 891 C CA . ALA A 1 116 ? 5.504 0.282 -0.854 1.00 98.75 116 ALA A CA 1
ATOM 892 C C . ALA A 1 116 ? 5.629 0.389 0.675 1.00 98.75 116 ALA A C 1
ATOM 894 O O . ALA A 1 116 ? 4.616 0.484 1.361 1.00 98.75 116 ALA A O 1
ATOM 895 N N . CYS A 1 117 ? 6.856 0.453 1.196 1.00 98.62 117 CYS A N 1
ATOM 896 C CA . CYS A 1 117 ? 7.134 0.659 2.613 1.00 98.62 117 CYS A CA 1
ATOM 897 C C . CYS A 1 117 ? 6.587 1.997 3.132 1.00 98.62 117 CYS A C 1
ATOM 899 O O . CYS A 1 117 ? 5.949 2.020 4.172 1.00 98.62 117 CYS A O 1
ATOM 901 N N . LEU A 1 118 ? 6.747 3.111 2.412 1.00 98.50 118 LEU A N 1
ATOM 902 C CA . LEU A 1 118 ? 6.179 4.401 2.843 1.00 98.50 118 LEU A CA 1
ATOM 903 C C . LEU A 1 118 ? 4.644 4.377 2.919 1.00 98.50 118 LEU A C 1
ATOM 905 O O . LEU A 1 118 ? 4.042 5.114 3.698 1.00 98.50 118 LEU A O 1
ATOM 909 N N . ALA A 1 119 ? 4.005 3.558 2.083 1.00 98.12 119 ALA A N 1
ATOM 910 C CA . ALA A 1 119 ? 2.555 3.456 2.004 1.00 98.12 119 ALA A CA 1
ATOM 911 C C . ALA A 1 119 ? 1.947 2.365 2.901 1.00 98.12 119 ALA A C 1
ATOM 913 O O . ALA A 1 119 ? 0.725 2.367 3.048 1.00 98.12 119 ALA A O 1
ATOM 914 N N . HIS A 1 120 ? 2.738 1.450 3.478 1.00 97.31 120 HIS A N 1
ATOM 915 C CA . HIS A 1 120 ? 2.216 0.240 4.135 1.00 97.31 120 HIS A CA 1
ATOM 916 C C . HIS A 1 120 ? 1.195 0.566 5.237 1.00 97.31 120 HIS A C 1
ATOM 918 O O . HIS A 1 120 ? 0.138 -0.055 5.323 1.00 97.31 120 HIS A O 1
ATOM 924 N N . ASP A 1 121 ? 1.466 1.631 5.990 1.00 94.44 121 ASP A N 1
ATOM 925 C CA . ASP A 1 121 ? 0.707 2.029 7.172 1.00 94.44 121 ASP A CA 1
ATOM 926 C C . ASP A 1 121 ? -0.308 3.157 6.921 1.00 94.44 121 ASP A C 1
ATOM 928 O O . ASP A 1 121 ? -1.019 3.609 7.826 1.00 94.44 121 ASP A O 1
ATOM 932 N N . ILE A 1 122 ? -0.417 3.628 5.673 1.00 95.94 122 ILE A N 1
ATOM 933 C CA . ILE A 1 122 ? -1.176 4.838 5.322 1.00 95.94 122 ILE A CA 1
ATOM 934 C C . ILE A 1 122 ? -2.680 4.715 5.607 1.00 95.94 122 ILE A C 1
ATOM 936 O O . ILE A 1 122 ? -3.360 5.717 5.858 1.00 95.94 122 ILE A O 1
ATOM 940 N N . GLY A 1 123 ? -3.193 3.484 5.576 1.00 95.38 123 GLY A N 1
ATOM 941 C CA . GLY A 1 123 ? -4.604 3.166 5.752 1.00 95.38 123 GLY A CA 1
ATOM 942 C C . GLY A 1 123 ? -5.041 2.922 7.193 1.00 95.38 123 GLY A C 1
ATOM 943 O O . GLY A 1 123 ? -6.244 2.870 7.435 1.00 95.38 123 GLY A O 1
ATOM 944 N N . ASN A 1 124 ? -4.113 2.811 8.149 1.00 93.44 124 ASN A N 1
ATOM 945 C CA . ASN A 1 124 ? -4.465 2.484 9.529 1.00 93.44 124 ASN A CA 1
ATOM 946 C C . ASN A 1 124 ? -5.319 3.587 10.184 1.00 93.44 124 ASN A C 1
ATOM 948 O O . ASN A 1 124 ? -5.033 4.778 9.995 1.00 93.44 124 ASN A O 1
ATOM 952 N N . PRO A 1 125 ? -6.367 3.246 10.953 1.00 92.38 125 PRO A N 1
ATOM 953 C CA . PRO A 1 125 ? -7.227 4.233 1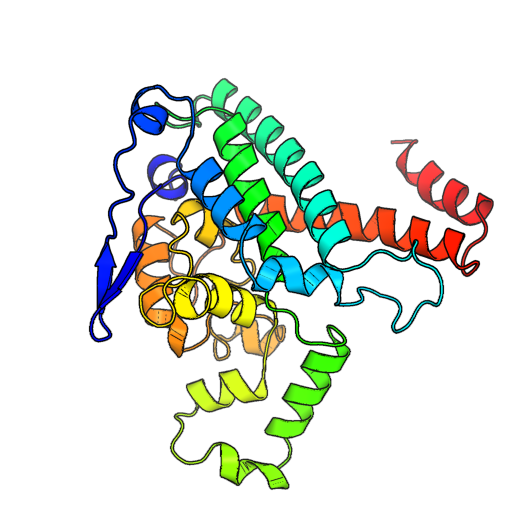1.598 1.00 92.38 125 PRO A CA 1
ATOM 954 C C . PRO A 1 125 ? -6.505 4.903 12.784 1.00 92.38 125 PRO A C 1
ATOM 956 O O . PRO A 1 125 ? -5.403 4.494 13.172 1.00 92.38 125 PRO A O 1
ATOM 959 N N . PRO A 1 126 ? -7.088 5.958 13.388 1.00 87.62 126 PRO A N 1
ATOM 960 C CA . PRO A 1 126 ? -6.660 6.409 14.710 1.00 87.62 126 PRO A CA 1
ATOM 961 C C . PRO A 1 126 ? -6.624 5.238 15.701 1.00 87.62 126 PRO A C 1
ATOM 963 O O . PRO A 1 126 ? -7.468 4.351 15.623 1.00 87.62 126 PRO A O 1
ATOM 966 N N . PHE A 1 127 ? -5.662 5.243 16.626 1.00 85.19 127 PHE A N 1
ATOM 967 C CA . PHE A 1 127 ? -5.448 4.165 17.607 1.00 85.19 127 PHE A CA 1
ATOM 968 C C . PHE A 1 127 ? -5.076 2.790 17.016 1.00 85.19 127 PHE A C 1
ATOM 970 O O . PHE A 1 127 ? -5.133 1.790 17.728 1.00 85.19 127 PHE A O 1
ATOM 977 N N . GLY A 1 128 ? -4.670 2.716 15.742 1.00 86.69 128 GLY A N 1
ATOM 978 C CA . GLY A 1 128 ? -4.142 1.485 15.146 1.00 86.69 128 GLY A CA 1
ATOM 979 C C . GLY A 1 128 ? -5.128 0.317 15.223 1.00 86.69 128 GLY A C 1
ATOM 980 O O . GLY A 1 128 ? -6.309 0.492 14.931 1.00 86.69 128 GLY A O 1
ATOM 981 N N . HIS A 1 129 ? -4.655 -0.860 15.648 1.00 86.50 129 HIS A N 1
ATOM 982 C CA . HIS A 1 129 ? -5.479 -2.071 15.755 1.00 86.50 129 HIS A CA 1
ATOM 983 C C . HIS A 1 129 ? -6.707 -1.885 16.658 1.00 86.50 129 HIS A C 1
ATOM 985 O O . HIS A 1 129 ? -7.792 -2.320 16.288 1.00 86.50 129 HIS A O 1
ATOM 991 N N . THR A 1 130 ? -6.589 -1.144 17.765 1.00 89.06 130 THR A N 1
ATOM 992 C CA . THR A 1 130 ? -7.737 -0.826 18.632 1.00 89.06 130 THR A CA 1
ATOM 993 C C . THR A 1 130 ? -8.810 -0.035 17.883 1.00 89.06 130 THR A C 1
ATOM 995 O O . THR A 1 130 ? -10.004 -0.253 18.079 1.00 89.06 130 THR A O 1
ATOM 998 N N . GLY A 1 131 ? -8.399 0.872 16.992 1.00 91.69 131 GLY A N 1
ATOM 999 C CA . GLY A 1 131 ? -9.319 1.590 16.114 1.00 91.69 131 GLY A CA 1
ATOM 1000 C C . GLY A 1 131 ? -9.981 0.682 15.080 1.00 91.69 131 GLY A C 1
ATOM 1001 O O . GLY A 1 131 ? -11.168 0.843 14.802 1.00 91.69 131 GLY A O 1
ATOM 1002 N N . GLU A 1 132 ? -9.243 -0.289 14.531 1.00 93.56 132 GLU A N 1
ATOM 1003 C CA . GLU A 1 132 ? -9.824 -1.293 13.633 1.00 93.56 132 GLU A CA 1
ATOM 1004 C C . GLU A 1 132 ? -10.887 -2.127 14.352 1.00 93.56 132 GLU A C 1
ATOM 1006 O O . GLU A 1 132 ? -11.990 -2.302 13.835 1.00 93.56 132 GLU A O 1
ATOM 1011 N N . ASP A 1 133 ? -10.574 -2.610 15.553 1.00 93.75 133 ASP A N 1
ATOM 1012 C CA . ASP A 1 133 ? -11.468 -3.451 16.344 1.00 93.75 133 ASP A CA 1
ATOM 1013 C C . ASP A 1 133 ? -12.726 -2.693 16.763 1.00 93.75 133 ASP A C 1
ATOM 1015 O O . ASP A 1 133 ? -13.827 -3.218 16.607 1.00 93.75 133 ASP A O 1
ATOM 1019 N N . ALA A 1 134 ? -12.590 -1.427 17.166 1.00 95.94 134 ALA A N 1
ATOM 1020 C CA . ALA A 1 134 ? -13.731 -0.568 17.467 1.00 95.94 134 ALA A CA 1
ATOM 1021 C C . ALA A 1 134 ? -14.656 -0.376 16.249 1.00 95.94 134 ALA A C 1
ATOM 1023 O O . ALA A 1 134 ? -15.879 -0.439 16.384 1.00 95.94 134 ALA A O 1
ATOM 1024 N N . LEU A 1 135 ? -14.097 -0.175 15.047 1.00 96.38 135 LEU A N 1
ATOM 1025 C CA . LEU A 1 135 ? -14.889 -0.068 13.814 1.00 96.38 135 LEU A CA 1
ATOM 1026 C C . LEU A 1 135 ? -15.598 -1.389 13.484 1.00 96.38 135 LEU A C 1
ATOM 1028 O O . LEU A 1 135 ? -16.790 -1.386 13.167 1.00 96.38 135 LEU A O 1
ATOM 1032 N N . ARG A 1 136 ? -14.890 -2.519 13.591 1.00 95.94 136 ARG A N 1
ATOM 1033 C CA . ARG A 1 136 ? -15.453 -3.859 13.360 1.00 95.94 136 ARG A CA 1
ATOM 1034 C C . ARG A 1 136 ? -16.593 -4.152 14.326 1.00 95.94 136 ARG A C 1
ATOM 1036 O O . ARG A 1 136 ? -17.656 -4.586 13.893 1.00 95.94 136 ARG A O 1
ATOM 1043 N N . GLU A 1 137 ? -16.383 -3.919 15.618 1.00 97.19 137 GLU A N 1
ATOM 1044 C CA . GLU A 1 137 ? -17.388 -4.137 16.659 1.00 97.19 137 GLU A CA 1
ATOM 1045 C C . GLU A 1 137 ? -18.626 -3.274 16.408 1.00 97.19 137 GLU A C 1
ATOM 1047 O O . GLU A 1 137 ? -19.742 -3.796 16.381 1.00 97.19 137 GLU A O 1
ATOM 1052 N N . TRP A 1 138 ? -18.430 -1.985 16.111 1.00 97.88 138 TRP A N 1
ATOM 1053 C CA . TRP A 1 138 ? -19.522 -1.062 15.821 1.00 97.88 138 TRP A CA 1
ATOM 1054 C C . TRP A 1 138 ? -20.415 -1.557 14.680 1.00 97.88 138 TRP A C 1
ATOM 1056 O O . TRP A 1 138 ? -21.632 -1.614 14.840 1.00 97.88 138 TRP A O 1
ATOM 1066 N N . PHE A 1 139 ? -19.841 -1.948 13.539 1.00 97.56 139 PHE A N 1
ATOM 1067 C CA . PHE A 1 139 ? -20.625 -2.377 12.373 1.00 97.56 139 PHE A CA 1
ATOM 1068 C C . PHE A 1 139 ? -21.137 -3.825 12.446 1.00 97.56 139 PHE A C 1
ATOM 1070 O O . PHE A 1 139 ? -22.028 -4.200 11.678 1.00 97.56 139 PHE A O 1
ATOM 1077 N N . ARG A 1 140 ? -20.604 -4.650 13.354 1.00 96.44 140 ARG A N 1
ATOM 1078 C CA . ARG A 1 140 ? -21.117 -6.005 13.628 1.00 96.44 140 ARG A CA 1
ATOM 1079 C C . ARG A 1 140 ? -22.255 -6.014 14.645 1.00 96.44 140 ARG A C 1
ATOM 1081 O O . ARG A 1 140 ? -22.993 -6.994 14.704 1.00 96.44 140 ARG A O 1
ATOM 1088 N N . ASP A 1 141 ? -22.418 -4.945 15.420 1.00 97.81 141 ASP A N 1
ATOM 1089 C CA . ASP A 1 141 ? -23.511 -4.823 16.377 1.00 97.81 141 ASP A CA 1
ATOM 1090 C C . ASP A 1 141 ? -24.883 -4.801 15.663 1.00 97.81 141 ASP A C 1
ATOM 1092 O O . ASP A 1 141 ? -25.130 -3.924 14.825 1.00 97.81 141 ASP A O 1
ATOM 1096 N N . PRO A 1 142 ? -25.823 -5.706 16.010 1.00 96.81 142 PRO A N 1
ATOM 1097 C CA . PRO A 1 142 ? -27.164 -5.731 15.425 1.00 96.81 142 PRO A CA 1
ATOM 1098 C C . PRO A 1 142 ? -27.932 -4.405 15.539 1.00 96.81 142 PRO A C 1
ATOM 1100 O O . PRO A 1 142 ? -28.765 -4.105 14.683 1.00 96.81 142 PRO A O 1
ATOM 1103 N N . ARG A 1 143 ? -27.642 -3.578 16.555 1.00 98.00 143 ARG A N 1
ATOM 1104 C CA . ARG A 1 143 ? -28.235 -2.238 16.723 1.00 98.00 143 ARG A CA 1
ATOM 1105 C C . ARG A 1 143 ? -27.889 -1.308 15.557 1.00 98.00 143 ARG A C 1
ATOM 1107 O O . ARG A 1 143 ? -28.683 -0.432 15.212 1.00 98.00 143 ARG A O 1
ATOM 1114 N N . HIS A 1 144 ? -26.744 -1.523 14.913 1.00 97.69 144 HIS A N 1
ATOM 1115 C CA . HIS A 1 144 ? -26.249 -0.726 13.791 1.00 97.69 144 HIS A CA 1
ATOM 1116 C C . HIS A 1 144 ? -26.479 -1.380 12.423 1.00 97.69 144 HIS A C 1
ATOM 1118 O O . HIS A 1 144 ? -26.115 -0.791 11.408 1.00 97.69 144 HIS A O 1
ATOM 1124 N N . ALA A 1 145 ? -27.147 -2.540 12.356 1.00 96.12 145 ALA A N 1
ATOM 1125 C CA . ALA A 1 145 ? -27.410 -3.248 11.097 1.00 96.12 145 ALA A CA 1
ATOM 1126 C C . ALA A 1 145 ? -28.148 -2.385 10.056 1.00 96.12 145 ALA A C 1
ATOM 1128 O O . ALA A 1 145 ? -27.939 -2.533 8.854 1.00 96.12 145 ALA A O 1
ATOM 1129 N N . HIS A 1 146 ? -28.960 -1.429 10.516 1.00 97.12 146 HIS A N 1
ATOM 1130 C CA . HIS A 1 146 ? -29.670 -0.484 9.656 1.00 97.12 146 HIS A CA 1
ATOM 1131 C C . HIS A 1 146 ? -28.745 0.411 8.813 1.00 97.12 146 HIS A C 1
ATOM 1133 O O . HIS A 1 146 ? -29.150 0.850 7.739 1.00 97.12 146 HIS A O 1
ATOM 1139 N N . LEU A 1 147 ? -27.503 0.653 9.255 1.00 97.19 147 LEU A N 1
ATOM 1140 C CA . LEU A 1 147 ? -26.500 1.421 8.504 1.00 97.19 147 LEU A CA 1
ATOM 1141 C C . LEU A 1 147 ? -25.971 0.663 7.277 1.00 97.19 147 LEU A C 1
ATOM 1143 O O . LEU A 1 147 ? -25.331 1.261 6.417 1.00 97.19 147 LEU A O 1
ATOM 1147 N N . LEU A 1 148 ? -26.227 -0.644 7.203 1.00 97.00 148 LEU A N 1
ATOM 1148 C CA . LEU A 1 148 ? -25.764 -1.530 6.137 1.00 97.00 148 LEU A CA 1
ATOM 1149 C C . LEU A 1 148 ? -26.875 -1.877 5.131 1.00 97.00 148 LEU A C 1
ATOM 1151 O O . LEU A 1 148 ? -26.651 -2.634 4.186 1.00 97.00 148 LEU A O 1
ATOM 1155 N N . TYR A 1 149 ? -28.086 -1.344 5.317 1.00 97.12 149 TYR A N 1
ATOM 1156 C CA . TYR A 1 149 ? -29.215 -1.620 4.431 1.00 97.12 149 TYR A CA 1
ATOM 1157 C C . TYR A 1 149 ? -28.974 -1.082 3.017 1.00 97.12 149 TYR A C 1
ATOM 1159 O O . TYR A 1 149 ? -28.515 0.040 2.824 1.00 97.12 149 TYR A O 1
ATOM 1167 N N . GLY A 1 150 ? -29.315 -1.897 2.017 1.00 96.62 150 GLY A N 1
ATOM 1168 C CA . GLY A 1 150 ? -29.105 -1.584 0.601 1.00 96.62 150 GLY A CA 1
ATOM 1169 C C . GLY A 1 150 ? -27.727 -1.975 0.060 1.00 96.62 150 GLY A C 1
ATOM 1170 O O . GLY A 1 150 ? -27.549 -1.970 -1.155 1.00 96.62 150 GLY A O 1
ATOM 1171 N N . LEU A 1 151 ? -26.787 -2.370 0.925 1.00 97.31 151 LEU A N 1
ATOM 1172 C CA . LEU A 1 151 ? -25.487 -2.899 0.515 1.00 97.31 151 LEU A CA 1
ATOM 1173 C C . LEU A 1 151 ? -25.574 -4.396 0.206 1.00 97.31 151 LEU A C 1
ATOM 1175 O O . LEU A 1 151 ? -26.274 -5.149 0.890 1.00 97.31 151 LEU A O 1
ATOM 1179 N N . SER A 1 152 ? -24.820 -4.842 -0.794 1.00 97.12 152 SER A N 1
ATOM 1180 C CA . SER A 1 152 ? -24.621 -6.266 -1.072 1.00 97.12 152 SER A CA 1
ATOM 1181 C C . SER A 1 152 ? -23.876 -6.958 0.074 1.00 97.12 152 SER A C 1
ATOM 1183 O O . SER A 1 152 ? -23.147 -6.323 0.831 1.00 97.12 152 SER A O 1
ATOM 1185 N N . ALA A 1 153 ? -23.993 -8.285 0.181 1.00 95.31 153 ALA A N 1
ATOM 1186 C CA . ALA A 1 153 ? -23.306 -9.048 1.228 1.00 95.31 153 ALA A CA 1
ATOM 1187 C C . ALA A 1 153 ? -21.780 -8.820 1.240 1.00 95.31 153 ALA A C 1
ATOM 1189 O O . ALA A 1 153 ? -21.170 -8.779 2.304 1.00 95.31 153 ALA A O 1
ATOM 1190 N N . ALA A 1 154 ? -21.170 -8.626 0.068 1.00 95.31 154 ALA A N 1
ATOM 1191 C CA . ALA A 1 154 ? -19.739 -8.370 -0.035 1.00 95.31 154 ALA A CA 1
ATOM 1192 C C . ALA A 1 154 ? -19.354 -6.950 0.424 1.00 95.31 154 ALA A C 1
ATOM 1194 O O . ALA A 1 154 ? -18.336 -6.775 1.085 1.00 95.31 154 ALA A O 1
ATOM 1195 N N . GLU A 1 155 ? -20.179 -5.941 0.131 1.00 96.75 155 GLU A N 1
ATOM 1196 C CA . GLU A 1 155 ? -19.981 -4.575 0.643 1.00 96.75 155 GLU A CA 1
ATOM 1197 C C . GLU A 1 155 ? -20.215 -4.499 2.158 1.00 96.75 155 GLU A C 1
ATOM 1199 O O . GLU A 1 155 ? -19.503 -3.788 2.864 1.00 96.75 155 GLU A O 1
ATOM 1204 N N . GLN A 1 156 ? -21.172 -5.269 2.684 1.00 96.31 156 GLN A N 1
ATOM 1205 C CA . GLN A 1 156 ? -21.352 -5.405 4.131 1.00 96.31 156 GLN A CA 1
ATOM 1206 C C . GLN A 1 156 ? -20.120 -6.051 4.777 1.00 96.31 156 GLN A C 1
ATOM 1208 O O . GLN A 1 156 ? -19.636 -5.549 5.790 1.00 96.31 156 GLN A O 1
ATOM 1213 N N . ALA A 1 157 ? -19.571 -7.110 4.168 1.00 94.38 157 ALA A N 1
ATOM 1214 C CA . ALA A 1 157 ? -18.371 -7.784 4.659 1.00 94.38 157 ALA A CA 1
ATOM 1215 C C . ALA A 1 157 ? -17.151 -6.849 4.711 1.00 94.38 157 ALA A C 1
ATOM 1217 O O . ALA A 1 157 ? -16.407 -6.884 5.693 1.00 94.38 157 ALA A O 1
ATOM 1218 N N . ASP A 1 158 ? -16.973 -5.980 3.712 1.00 96.31 158 ASP A N 1
ATOM 1219 C CA . ASP A 1 158 ? -15.924 -4.954 3.706 1.00 96.31 158 ASP A CA 1
ATOM 1220 C C . ASP A 1 158 ? -16.005 -4.046 4.939 1.00 96.31 158 ASP A C 1
ATOM 1222 O O . ASP A 1 158 ? -15.022 -3.887 5.668 1.00 96.31 158 ASP A O 1
ATOM 1226 N N . ILE A 1 159 ? -17.188 -3.481 5.198 1.00 95.62 159 ILE A N 1
ATOM 1227 C CA . ILE A 1 159 ? -17.410 -2.534 6.297 1.00 95.62 159 ILE A CA 1
ATOM 1228 C C . ILE A 1 159 ? -17.277 -3.234 7.652 1.00 95.62 159 ILE A C 1
ATOM 1230 O O . ILE A 1 159 ? -16.600 -2.734 8.547 1.00 95.62 159 ILE A O 1
ATOM 1234 N N . GLN A 1 160 ? -17.885 -4.411 7.798 1.00 94.56 160 GLN A N 1
ATOM 1235 C CA . GLN A 1 160 ? -17.867 -5.177 9.045 1.00 94.56 160 GLN A CA 1
ATOM 1236 C C . GLN A 1 160 ? -16.500 -5.776 9.368 1.00 94.56 160 GLN A C 1
ATOM 1238 O O . GLN A 1 160 ? -16.275 -6.198 10.503 1.00 94.56 160 GLN A O 1
ATOM 1243 N N . THR A 1 161 ? -15.601 -5.876 8.391 1.00 93.12 161 THR A N 1
ATOM 1244 C CA . THR A 1 161 ? -14.268 -6.446 8.608 1.00 93.12 161 THR A CA 1
ATOM 1245 C C . THR A 1 161 ? -13.193 -5.389 8.730 1.00 93.12 161 THR A C 1
ATOM 1247 O O . THR A 1 161 ? -12.199 -5.732 9.347 1.00 93.12 161 THR A O 1
ATOM 1250 N N . TYR A 1 162 ? -13.397 -4.168 8.207 1.00 96.06 162 TYR A N 1
ATOM 1251 C CA . TYR A 1 162 ? -12.462 -3.030 8.161 1.00 96.06 162 TYR A CA 1
ATOM 1252 C C . TYR A 1 162 ? -10.986 -3.385 8.396 1.00 96.06 162 TYR A C 1
ATOM 1254 O O . TYR A 1 162 ? -10.563 -3.759 9.492 1.00 96.06 162 TYR A O 1
ATOM 1262 N N . GLU A 1 163 ? -10.159 -3.194 7.380 1.00 96.12 163 GLU A N 1
ATOM 1263 C CA . GLU A 1 163 ? -8.750 -3.568 7.450 1.00 96.12 163 GLU A CA 1
ATOM 1264 C C . GLU A 1 163 ? -7.874 -2.427 6.927 1.00 96.12 163 GLU A C 1
ATOM 1266 O O . GLU A 1 163 ? -8.151 -1.851 5.868 1.00 96.12 163 GLU A O 1
ATOM 1271 N N . GLY A 1 164 ? -6.841 -2.065 7.691 1.00 96.56 164 GLY A N 1
ATOM 1272 C CA . GLY A 1 164 ? -5.948 -0.952 7.398 1.00 96.56 164 GLY A CA 1
ATOM 1273 C C . GLY A 1 164 ? -5.181 -1.110 6.086 1.00 96.56 164 GLY A C 1
ATOM 1274 O O . GLY A 1 164 ? -5.045 -0.137 5.349 1.00 96.56 164 GLY A O 1
ATOM 1275 N N . ASN A 1 165 ? -4.772 -2.322 5.710 1.00 97.69 165 ASN A N 1
ATOM 1276 C CA . ASN A 1 165 ? -4.142 -2.622 4.421 1.00 97.69 165 ASN A CA 1
ATOM 1277 C C . ASN A 1 165 ? -5.134 -2.433 3.260 1.00 97.69 165 ASN A C 1
ATOM 1279 O O . ASN A 1 165 ? -4.767 -1.894 2.209 1.00 97.69 165 ASN A O 1
ATOM 1283 N N . ALA A 1 166 ? -6.403 -2.824 3.440 1.00 98.19 166 ALA A N 1
ATOM 1284 C CA . ALA A 1 166 ? -7.452 -2.562 2.451 1.00 98.19 166 ALA A CA 1
ATOM 1285 C C . ALA A 1 166 ? -7.759 -1.070 2.318 1.00 98.19 166 ALA A C 1
ATOM 1287 O O . ALA A 1 166 ? -7.876 -0.532 1.212 1.00 98.19 166 ALA A O 1
ATOM 1288 N N . HIS A 1 167 ? -7.807 -0.369 3.449 1.00 98.12 167 HIS A N 1
ATOM 1289 C CA . HIS A 1 167 ? -7.944 1.078 3.447 1.00 98.12 167 HIS A CA 1
ATOM 1290 C C . HIS A 1 167 ? -6.714 1.768 2.849 1.00 98.12 167 HIS A C 1
ATOM 1292 O O . HIS A 1 167 ? -6.864 2.783 2.178 1.00 98.12 167 HIS A O 1
ATOM 1298 N N . GLY A 1 168 ? -5.520 1.191 2.990 1.00 97.88 168 GLY A N 1
ATOM 1299 C CA . GLY A 1 168 ? -4.286 1.673 2.375 1.00 97.88 168 GLY A CA 1
ATOM 1300 C C . GLY A 1 168 ? -4.379 1.698 0.852 1.00 97.88 168 GLY A C 1
ATOM 1301 O O . GLY A 1 168 ? -4.108 2.734 0.243 1.00 97.88 168 GLY A O 1
ATOM 1302 N N . LEU A 1 169 ? -4.873 0.615 0.235 1.00 98.44 169 LEU A N 1
ATOM 1303 C CA . LEU A 1 169 ? -5.146 0.601 -1.206 1.00 98.44 169 LEU A CA 1
ATOM 1304 C C . LEU A 1 169 ? -6.171 1.679 -1.584 1.00 98.44 169 LEU A C 1
ATOM 1306 O O . LEU A 1 169 ? -5.935 2.450 -2.512 1.00 98.44 169 LEU A O 1
ATOM 1310 N N . ARG A 1 170 ? -7.281 1.785 -0.845 1.00 98.00 170 ARG A N 1
ATOM 1311 C CA . ARG A 1 170 ? -8.302 2.819 -1.081 1.00 98.00 170 ARG A CA 1
ATOM 1312 C C . ARG A 1 170 ?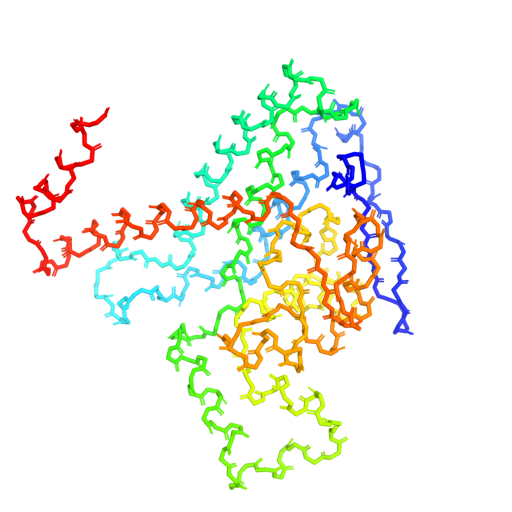 -7.735 4.238 -0.990 1.00 98.00 170 ARG A C 1
ATOM 1314 O O . ARG A 1 170 ? -8.075 5.093 -1.809 1.00 98.00 170 ARG A O 1
ATOM 1321 N N . MET A 1 171 ? -6.843 4.496 -0.038 1.00 97.50 171 MET A N 1
ATOM 1322 C CA . MET A 1 171 ? -6.181 5.789 0.120 1.00 97.50 171 MET A CA 1
ATOM 1323 C C . MET A 1 171 ? -5.362 6.154 -1.121 1.00 97.50 171 MET A C 1
ATOM 1325 O O . MET A 1 171 ? -5.541 7.245 -1.669 1.00 97.50 171 MET A O 1
ATOM 1329 N N . VAL A 1 172 ? -4.511 5.240 -1.601 1.00 97.38 172 VAL A N 1
ATOM 1330 C CA . VAL A 1 172 ? -3.607 5.516 -2.732 1.00 97.38 172 VAL A CA 1
ATOM 1331 C C . VAL A 1 172 ? -4.287 5.421 -4.100 1.00 97.38 172 VAL A C 1
ATOM 1333 O O . VAL A 1 172 ? -3.873 6.121 -5.022 1.00 97.38 172 VAL A O 1
ATOM 1336 N N . ALA A 1 173 ? -5.325 4.594 -4.252 1.00 96.00 173 ALA A N 1
ATOM 1337 C CA . ALA A 1 173 ? -6.002 4.356 -5.530 1.00 96.00 173 ALA A CA 1
ATOM 1338 C C . ALA A 1 173 ? -7.246 5.229 -5.745 1.00 96.00 173 ALA A C 1
ATOM 1340 O O . ALA A 1 173 ? -7.627 5.460 -6.893 1.00 96.00 173 ALA A O 1
ATOM 1341 N N . SER A 1 174 ? -7.859 5.743 -4.672 1.00 95.19 174 SER A N 1
ATOM 1342 C CA . SER A 1 174 ? -9.162 6.413 -4.767 1.00 95.19 174 SER A CA 1
ATOM 1343 C C . SER A 1 174 ? -9.245 7.756 -4.051 1.00 95.19 174 SER A C 1
ATOM 1345 O O . SER A 1 174 ? -9.926 8.637 -4.564 1.00 95.19 174 SER A O 1
ATOM 1347 N N . LEU A 1 175 ? -8.615 7.950 -2.887 1.00 96.12 175 LEU A N 1
ATOM 1348 C CA . LEU A 1 175 ? -8.936 9.106 -2.030 1.00 96.12 175 LEU A CA 1
ATOM 1349 C C . LEU A 1 175 ? -7.952 10.277 -2.126 1.00 96.12 175 LEU A C 1
ATOM 1351 O O . LEU A 1 175 ? -8.387 11.426 -2.153 1.00 96.12 175 LEU A O 1
ATOM 1355 N N . GLU A 1 176 ? -6.645 10.024 -2.166 1.00 94.88 176 GLU A N 1
ATOM 1356 C CA . GLU A 1 176 ? -5.648 11.104 -2.157 1.00 94.88 176 GLU A CA 1
ATOM 1357 C C . GLU A 1 176 ? -5.415 11.705 -3.549 1.00 94.88 176 GLU A C 1
ATOM 1359 O O . GLU A 1 176 ? -5.542 11.030 -4.561 1.00 94.88 176 GLU A O 1
ATOM 1364 N N . MET A 1 177 ? -5.000 12.973 -3.605 1.00 93.12 177 MET A N 1
ATOM 1365 C CA . MET A 1 177 ? -4.721 13.711 -4.848 1.00 93.12 177 MET A CA 1
ATOM 1366 C C . MET A 1 177 ? -5.919 13.787 -5.803 1.00 93.12 177 MET A C 1
ATOM 1368 O O . MET A 1 177 ? -6.783 14.643 -5.628 1.00 93.12 177 MET A O 1
ATOM 1372 N N . TYR A 1 178 ? -5.980 12.915 -6.813 1.00 91.75 178 TYR A N 1
ATOM 1373 C CA . TYR A 1 178 ? -7.066 12.861 -7.788 1.00 91.75 178 TYR A CA 1
ATOM 1374 C C . TYR A 1 178 ? -8.223 12.032 -7.213 1.00 91.75 178 TYR A C 1
ATOM 1376 O O . TYR A 1 178 ? -8.523 10.932 -7.686 1.00 91.75 178 TYR A O 1
ATOM 1384 N N . GLY A 1 179 ? -8.828 12.549 -6.139 1.00 91.38 179 GLY A N 1
ATOM 1385 C CA . GLY A 1 179 ? -9.897 11.891 -5.392 1.00 91.38 179 GLY A CA 1
ATOM 1386 C C . GLY A 1 179 ? -11.065 11.483 -6.293 1.00 91.38 179 GLY A C 1
ATOM 1387 O O . GLY A 1 179 ? -11.560 12.280 -7.082 1.00 91.38 179 GLY A O 1
ATOM 1388 N N . SER A 1 180 ? -11.500 10.228 -6.187 1.00 86.88 180 SER A N 1
ATOM 1389 C CA . SER A 1 180 ? -12.488 9.562 -7.058 1.00 86.88 180 SER A CA 1
ATOM 1390 C C . SER A 1 180 ? -12.108 9.463 -8.549 1.00 86.88 180 SER A C 1
ATOM 1392 O O . SER A 1 180 ? -12.882 8.935 -9.344 1.00 86.88 180 SER A O 1
ATOM 1394 N N . GLU A 1 181 ? -10.902 9.895 -8.934 1.00 91.50 181 GLU A N 1
ATOM 1395 C CA . GLU A 1 181 ? -10.387 9.912 -10.313 1.00 91.50 181 GLU A CA 1
ATOM 1396 C C . GLU A 1 181 ? -9.057 9.137 -10.469 1.00 91.50 181 GLU A C 1
ATOM 1398 O O . GLU A 1 181 ? -8.286 9.344 -11.419 1.00 91.50 181 GLU A O 1
ATOM 1403 N N . GLY A 1 182 ? -8.772 8.206 -9.552 1.00 87.81 182 GLY A N 1
ATOM 1404 C CA . GLY A 1 182 ? -7.584 7.338 -9.573 1.00 87.81 182 GLY A CA 1
ATOM 1405 C C . GLY A 1 182 ? -6.523 7.648 -8.516 1.00 87.81 182 GLY A C 1
ATOM 1406 O O . GLY A 1 182 ? -5.393 7.169 -8.629 1.00 87.81 182 GLY A O 1
ATOM 1407 N N . GLY A 1 183 ? -6.856 8.456 -7.510 1.00 94.50 183 GLY A N 1
ATOM 1408 C CA . GLY A 1 183 ? -6.027 8.621 -6.324 1.00 94.50 183 GLY A CA 1
ATOM 1409 C C . GLY A 1 183 ? -4.668 9.250 -6.637 1.00 94.50 183 GLY A C 1
ATOM 1410 O O . GLY A 1 183 ? -4.552 10.175 -7.440 1.00 94.50 183 GLY A O 1
ATOM 1411 N N . MET A 1 184 ? -3.607 8.708 -6.046 1.00 95.44 184 MET A N 1
ATOM 1412 C CA . MET A 1 184 ? -2.225 9.122 -6.298 1.00 95.44 184 MET A CA 1
ATOM 1413 C C . MET A 1 184 ? -1.694 8.638 -7.655 1.00 95.44 184 MET A C 1
ATOM 1415 O O . MET A 1 184 ? -0.620 9.069 -8.076 1.00 95.44 184 MET A O 1
ATOM 1419 N N . ARG A 1 185 ? -2.409 7.740 -8.353 1.00 95.69 185 ARG A N 1
ATOM 1420 C CA . ARG A 1 185 ? -2.008 7.150 -9.645 1.00 95.69 185 ARG A CA 1
ATOM 1421 C C . ARG A 1 185 ? -0.582 6.585 -9.631 1.00 95.69 185 ARG A C 1
ATOM 1423 O O . ARG A 1 185 ? 0.199 6.886 -10.541 1.00 95.69 185 ARG A O 1
ATOM 1430 N N . LEU A 1 186 ? -0.227 5.838 -8.583 1.00 97.12 186 LEU A N 1
ATOM 1431 C CA . LEU A 1 186 ? 1.083 5.183 -8.440 1.00 97.12 186 LEU A CA 1
ATOM 1432 C C . LEU A 1 186 ? 1.329 4.169 -9.573 1.00 97.12 186 LEU A C 1
ATOM 1434 O O . LEU A 1 186 ? 0.385 3.764 -10.260 1.00 97.12 186 LEU A O 1
ATOM 1438 N N . THR A 1 187 ? 2.587 3.786 -9.796 1.00 97.88 187 THR A N 1
ATOM 1439 C CA . THR A 1 187 ? 2.922 2.723 -10.756 1.00 97.88 187 THR A CA 1
ATOM 1440 C C . THR A 1 187 ? 2.291 1.391 -10.356 1.00 97.88 187 THR A C 1
ATOM 1442 O O . THR A 1 187 ? 2.073 1.106 -9.175 1.00 97.88 187 THR A O 1
ATOM 1445 N N . SER A 1 188 ? 2.017 0.545 -11.350 1.00 98.44 188 SER A N 1
ATOM 1446 C CA . SER A 1 188 ? 1.496 -0.801 -11.110 1.00 98.44 188 SER A CA 1
ATOM 1447 C C . SER A 1 188 ? 2.461 -1.619 -10.252 1.00 98.44 188 SER A C 1
ATOM 1449 O O . SER A 1 188 ? 2.005 -2.290 -9.332 1.00 98.44 188 SER A O 1
ATOM 1451 N N . ALA A 1 189 ? 3.777 -1.507 -10.471 1.00 98.56 189 ALA A N 1
ATOM 1452 C CA . ALA A 1 189 ? 4.786 -2.185 -9.652 1.00 98.56 189 ALA A CA 1
ATOM 1453 C C . ALA A 1 189 ? 4.714 -1.785 -8.166 1.00 98.56 189 ALA A C 1
ATOM 1455 O O . ALA A 1 189 ? 4.678 -2.656 -7.294 1.00 98.56 189 ALA A O 1
ATOM 1456 N N . ALA A 1 190 ? 4.621 -0.482 -7.867 1.00 98.50 190 ALA A N 1
ATOM 1457 C CA . ALA A 1 190 ? 4.476 0.013 -6.497 1.00 98.50 190 ALA A CA 1
ATOM 1458 C C . ALA A 1 190 ? 3.182 -0.478 -5.834 1.00 98.50 190 ALA A C 1
ATOM 1460 O O . ALA A 1 190 ? 3.207 -0.947 -4.696 1.00 98.50 190 ALA A O 1
ATOM 1461 N N . LEU A 1 191 ? 2.057 -0.429 -6.557 1.00 98.62 191 LEU A N 1
ATOM 1462 C CA . LEU A 1 191 ? 0.785 -0.962 -6.066 1.00 98.62 191 LEU A CA 1
ATOM 1463 C C . LEU A 1 191 ? 0.862 -2.473 -5.839 1.00 98.62 191 LEU A C 1
ATOM 1465 O O . LEU A 1 191 ? 0.395 -2.952 -4.818 1.00 98.62 191 LEU A O 1
ATOM 1469 N N . GLY A 1 192 ? 1.486 -3.235 -6.737 1.00 98.69 192 GLY A N 1
ATOM 1470 C CA . GLY A 1 192 ? 1.701 -4.668 -6.550 1.00 98.69 192 GLY A CA 1
ATOM 1471 C C . GLY A 1 192 ? 2.522 -4.973 -5.296 1.00 98.69 192 GLY A C 1
ATOM 1472 O O . GLY A 1 192 ? 2.140 -5.836 -4.507 1.00 98.69 192 GLY A O 1
ATOM 1473 N N . ALA A 1 193 ? 3.624 -4.247 -5.086 1.00 98.75 193 ALA A N 1
ATOM 1474 C CA . ALA A 1 193 ? 4.493 -4.405 -3.922 1.00 98.75 193 ALA A CA 1
ATOM 1475 C C . ALA A 1 193 ? 3.802 -4.022 -2.596 1.00 98.75 193 ALA A C 1
ATOM 1477 O O . ALA A 1 193 ? 4.003 -4.696 -1.587 1.00 98.75 193 ALA A O 1
ATOM 1478 N N . LEU A 1 194 ? 2.934 -3.008 -2.597 1.00 98.69 194 LEU A N 1
ATOM 1479 C CA . LEU A 1 194 ? 2.147 -2.609 -1.423 1.00 98.69 194 LEU A CA 1
ATOM 1480 C C . LEU A 1 194 ? 1.167 -3.705 -0.955 1.00 98.69 194 LEU A C 1
ATOM 1482 O O . LEU A 1 194 ? 0.827 -3.788 0.223 1.00 98.69 194 LEU A O 1
ATOM 1486 N N . ILE A 1 195 ? 0.700 -4.567 -1.859 1.00 98.44 195 ILE A N 1
ATOM 1487 C CA . ILE A 1 195 ? -0.426 -5.468 -1.591 1.00 98.44 195 ILE A CA 1
ATOM 1488 C C . ILE A 1 195 ? 0.054 -6.790 -0.981 1.00 98.44 195 ILE A C 1
ATOM 1490 O O . ILE A 1 195 ? 0.454 -7.727 -1.676 1.00 98.44 195 ILE A O 1
ATOM 1494 N N . LYS A 1 196 ? -0.040 -6.872 0.350 1.00 96.88 196 LYS A N 1
ATOM 1495 C CA . LYS A 1 196 ? 0.312 -8.047 1.163 1.00 96.88 196 LYS A CA 1
ATOM 1496 C C . LYS A 1 196 ? -0.687 -9.201 1.013 1.00 96.88 196 LYS A C 1
ATOM 1498 O O . LYS A 1 196 ? -0.305 -10.370 0.920 1.00 96.88 196 LYS A O 1
ATOM 1503 N N . TYR A 1 197 ? -1.967 -8.859 0.934 1.00 97.88 197 TYR A N 1
ATOM 1504 C CA . TYR A 1 197 ? -3.111 -9.764 0.922 1.00 97.88 197 TYR A CA 1
ATOM 1505 C C . TYR A 1 197 ? -3.964 -9.513 -0.334 1.00 97.88 197 TYR A C 1
ATOM 1507 O O . TYR A 1 197 ? -5.016 -8.878 -0.242 1.00 97.88 197 TYR A O 1
ATOM 1515 N N . PRO A 1 198 ? -3.521 -9.961 -1.526 1.00 97.62 198 PRO A N 1
ATOM 1516 C CA . PRO A 1 198 ? -4.173 -9.695 -2.815 1.00 97.62 198 PRO A CA 1
ATOM 1517 C C . PRO A 1 198 ? -5.485 -10.480 -2.984 1.00 97.62 198 PRO A C 1
ATOM 1519 O O . PRO A 1 198 ? -5.618 -11.335 -3.862 1.00 97.62 198 PRO A O 1
ATOM 1522 N N . TRP A 1 199 ? -6.452 -10.220 -2.114 1.00 97.81 199 TRP A N 1
ATOM 1523 C CA . TRP A 1 199 ? -7.787 -10.792 -2.140 1.00 97.81 199 TRP A CA 1
ATOM 1524 C C . TRP A 1 199 ? -8.815 -9.871 -1.472 1.00 97.81 199 TRP A C 1
ATOM 1526 O O . TRP A 1 199 ? -8.446 -8.924 -0.769 1.00 97.81 199 TRP A O 1
ATOM 1536 N N . THR A 1 200 ? -10.100 -10.136 -1.722 1.00 97.75 200 THR A N 1
ATOM 1537 C CA . THR A 1 200 ? -11.240 -9.412 -1.131 1.00 97.75 200 THR A CA 1
ATOM 1538 C C . THR A 1 200 ? -11.619 -9.932 0.258 1.00 97.75 200 THR A C 1
ATOM 1540 O O . THR A 1 200 ? -11.201 -11.022 0.654 1.00 97.75 200 THR A O 1
ATOM 1543 N N . SER A 1 201 ? -12.418 -9.160 1.001 1.00 95.62 201 SER A N 1
ATOM 1544 C CA . SER A 1 201 ? -12.878 -9.479 2.368 1.00 95.62 201 SER A CA 1
ATOM 1545 C C . SER A 1 201 ? -13.644 -10.804 2.492 1.00 95.62 201 SER A C 1
ATOM 1547 O O . SER A 1 201 ? -13.584 -11.472 3.522 1.00 95.62 201 SER A O 1
ATOM 1549 N N . ASP A 1 202 ? -14.334 -11.215 1.435 1.00 91.69 202 ASP A N 1
ATOM 1550 C CA . ASP A 1 202 ? -15.130 -12.440 1.349 1.00 91.69 202 ASP A CA 1
ATOM 1551 C C . ASP A 1 202 ? -14.372 -13.625 0.728 1.00 91.69 202 ASP A C 1
ATOM 1553 O O . ASP A 1 202 ? -14.933 -14.711 0.572 1.00 91.69 202 ASP A O 1
ATOM 1557 N N . ALA A 1 203 ? -13.090 -13.457 0.389 1.00 91.00 203 ALA A N 1
ATOM 1558 C CA . ALA A 1 203 ? -12.259 -14.576 -0.027 1.00 91.00 203 ALA A CA 1
ATOM 1559 C C . ALA A 1 203 ? -12.051 -15.560 1.147 1.00 91.00 203 ALA A C 1
ATOM 1561 O O . ALA A 1 203 ? -11.871 -15.122 2.289 1.00 91.00 203 ALA A O 1
ATOM 1562 N N . PRO A 1 204 ? -11.958 -16.885 0.905 1.00 87.50 204 PRO A N 1
ATOM 1563 C CA . PRO A 1 204 ? -11.767 -17.868 1.978 1.00 87.50 204 PRO A CA 1
ATOM 1564 C C . PRO A 1 204 ? -10.554 -17.577 2.877 1.00 87.50 204 PRO A C 1
ATOM 1566 O O . PRO A 1 204 ? -10.593 -17.790 4.088 1.00 87.50 204 PRO A O 1
ATOM 1569 N N . ARG A 1 205 ? -9.468 -17.037 2.303 1.00 86.19 205 ARG A N 1
ATOM 1570 C CA . ARG A 1 205 ? -8.277 -16.626 3.063 1.00 86.19 205 ARG A CA 1
ATOM 1571 C C . ARG A 1 205 ? -8.531 -15.440 3.988 1.00 86.19 205 ARG A C 1
ATOM 1573 O O . ARG A 1 205 ? -7.980 -15.428 5.087 1.00 86.19 205 ARG A O 1
ATOM 1580 N N . ALA A 1 206 ? -9.337 -14.470 3.558 1.00 87.75 206 ALA A N 1
ATOM 1581 C CA . ALA A 1 206 ? -9.720 -13.338 4.394 1.00 87.75 206 ALA A CA 1
ATOM 1582 C C . ALA A 1 206 ? -10.571 -13.807 5.573 1.00 87.75 206 ALA A C 1
ATOM 1584 O O . ALA A 1 206 ? -10.280 -13.437 6.704 1.00 87.75 206 ALA A O 1
ATOM 1585 N N . GLN A 1 207 ? -11.531 -14.704 5.342 1.00 81.81 207 GLN A N 1
ATOM 1586 C CA . GLN A 1 207 ? -12.355 -15.274 6.412 1.00 81.81 207 GLN A CA 1
ATOM 1587 C C . GLN A 1 207 ? -11.530 -16.068 7.436 1.00 81.81 207 GLN A C 1
ATOM 1589 O O . GLN A 1 207 ? -11.817 -16.021 8.628 1.00 81.81 207 GLN A O 1
ATOM 1594 N N . ALA A 1 208 ? -10.473 -16.756 6.993 1.00 81.62 208 ALA A N 1
ATOM 1595 C CA . ALA A 1 208 ? -9.598 -17.522 7.878 1.00 81.62 208 ALA A CA 1
ATOM 1596 C C . ALA A 1 208 ? -8.587 -16.665 8.662 1.00 81.62 208 ALA A C 1
ATOM 1598 O O . ALA A 1 208 ? -8.150 -17.076 9.733 1.00 81.62 208 ALA A O 1
ATOM 1599 N N . ARG A 1 209 ? -8.156 -15.517 8.118 1.00 82.00 209 ARG A N 1
ATOM 1600 C CA . ARG A 1 209 ? -7.045 -14.719 8.678 1.00 82.00 209 ARG A CA 1
ATOM 1601 C C . ARG A 1 209 ? -7.436 -13.319 9.149 1.00 82.00 209 ARG A C 1
ATOM 1603 O O . ARG A 1 209 ? -6.619 -12.662 9.779 1.00 82.00 209 ARG A O 1
ATOM 1610 N N . GLY A 1 210 ? -8.626 -12.836 8.803 1.00 85.81 210 GLY A N 1
ATOM 1611 C CA . GLY A 1 210 ? -9.076 -11.467 9.071 1.00 85.81 210 GLY A CA 1
ATOM 1612 C C . GLY A 1 210 ? -8.305 -10.381 8.310 1.00 85.81 210 GLY A C 1
ATOM 1613 O O . GLY A 1 210 ? -8.390 -9.215 8.673 1.00 85.81 210 GLY A O 1
ATOM 1614 N N . LYS A 1 211 ? -7.527 -10.746 7.282 1.00 94.50 211 LYS A N 1
ATOM 1615 C CA . LYS A 1 211 ? -6.617 -9.842 6.559 1.00 94.50 211 LYS A CA 1
ATOM 1616 C C . LYS A 1 211 ? -6.904 -9.856 5.065 1.00 94.50 211 LYS A C 1
ATOM 1618 O O . LYS A 1 211 ? -7.054 -10.940 4.504 1.00 94.50 211 LYS A O 1
ATOM 1623 N N . PHE A 1 212 ? -6.979 -8.685 4.431 1.00 97.69 212 PHE A N 1
ATOM 1624 C CA . PHE A 1 212 ? -7.234 -8.496 2.996 1.00 97.69 212 PHE A CA 1
ATOM 1625 C C . PHE A 1 212 ? -6.825 -7.074 2.562 1.00 97.69 212 PHE A C 1
ATOM 1627 O O . PHE A 1 212 ? -6.710 -6.195 3.408 1.00 97.69 212 PHE A O 1
ATOM 1634 N N . ASN A 1 213 ? -6.604 -6.833 1.265 1.00 98.19 213 ASN A N 1
ATOM 1635 C CA . ASN A 1 213 ? -6.245 -5.502 0.744 1.00 98.19 213 ASN A CA 1
ATOM 1636 C C . ASN A 1 213 ? -7.280 -4.894 -0.214 1.00 98.19 213 ASN A C 1
ATOM 1638 O O . ASN A 1 213 ? -7.123 -3.747 -0.625 1.00 98.19 213 ASN A O 1
ATOM 1642 N N . ILE A 1 214 ? -8.287 -5.651 -0.646 1.00 98.44 214 ILE A N 1
ATOM 1643 C CA . ILE A 1 214 ? -9.137 -5.232 -1.762 1.00 98.44 214 ILE A CA 1
ATOM 1644 C C . ILE A 1 214 ? -10.573 -5.090 -1.274 1.00 98.44 214 ILE A C 1
ATOM 1646 O O . ILE A 1 214 ? -11.289 -6.080 -1.140 1.00 98.44 214 ILE A O 1
ATOM 1650 N N . TYR A 1 215 ? -11.003 -3.852 -1.033 1.00 98.19 215 TYR A N 1
ATOM 1651 C CA . TYR A 1 215 ? -12.429 -3.549 -0.923 1.00 98.19 215 TYR A CA 1
ATOM 1652 C C . TYR A 1 215 ? -13.118 -3.711 -2.282 1.00 98.19 215 TYR A C 1
ATOM 1654 O O . TYR A 1 215 ? -12.502 -3.556 -3.341 1.00 98.19 215 TYR A O 1
ATOM 1662 N N . ARG A 1 216 ? -14.429 -3.945 -2.267 1.00 96.75 216 ARG A N 1
ATOM 1663 C CA . ARG A 1 216 ? -15.284 -4.038 -3.454 1.00 96.75 216 ARG A CA 1
ATOM 1664 C C . ARG A 1 216 ? -15.239 -2.779 -4.306 1.00 96.75 216 ARG A C 1
ATOM 1666 O O . ARG A 1 216 ? -15.249 -2.881 -5.529 1.00 96.75 216 ARG A O 1
ATOM 1673 N N . THR A 1 217 ? -15.086 -1.617 -3.677 1.00 95.69 217 THR A N 1
ATOM 1674 C CA . THR A 1 217 ? -14.907 -0.326 -4.353 1.00 95.69 217 THR A CA 1
ATOM 1675 C C . THR A 1 217 ? -13.624 -0.240 -5.178 1.00 95.69 217 THR A C 1
ATOM 1677 O O . THR A 1 217 ? -13.620 0.384 -6.235 1.00 95.69 217 THR A O 1
ATOM 1680 N N . GLU A 1 218 ? -12.544 -0.886 -4.736 1.00 97.25 218 GLU A N 1
ATOM 1681 C CA . GLU A 1 218 ? -11.238 -0.860 -5.405 1.00 97.25 218 GLU A CA 1
ATOM 1682 C C . GLU A 1 218 ? -10.978 -2.108 -6.264 1.00 97.25 218 GLU A C 1
ATOM 1684 O O . GLU A 1 218 ? -9.983 -2.155 -6.988 1.00 97.25 218 GLU A O 1
ATOM 1689 N N . LEU A 1 219 ? -11.874 -3.101 -6.239 1.00 97.31 219 LEU A N 1
ATOM 1690 C CA . LEU A 1 219 ? -11.711 -4.371 -6.948 1.00 97.31 219 LEU A CA 1
ATOM 1691 C C . LEU A 1 219 ? -11.447 -4.176 -8.444 1.00 97.31 219 LEU A C 1
ATOM 1693 O O . LEU A 1 219 ? -10.441 -4.666 -8.947 1.00 97.31 219 LEU A O 1
ATOM 1697 N N . ALA A 1 220 ? -12.296 -3.416 -9.139 1.00 96.62 220 ALA A N 1
ATOM 1698 C CA . ALA A 1 220 ? -12.133 -3.186 -10.575 1.00 96.62 220 ALA A CA 1
ATOM 1699 C C . ALA A 1 220 ? -10.800 -2.488 -10.899 1.00 96.62 220 ALA A C 1
ATOM 1701 O O . ALA A 1 220 ? -10.163 -2.790 -11.909 1.00 96.62 220 ALA A O 1
ATOM 1702 N N . TYR A 1 221 ? -10.354 -1.568 -10.037 1.00 97.31 221 TYR A N 1
ATOM 1703 C CA . TYR A 1 221 ? -9.064 -0.896 -10.189 1.00 97.31 221 TYR A CA 1
ATOM 1704 C C . TYR A 1 221 ? -7.911 -1.891 -10.025 1.00 97.31 221 TYR A C 1
ATOM 1706 O O . TYR A 1 221 ? -7.017 -1.954 -10.871 1.00 97.31 221 TYR A O 1
ATOM 1714 N N . PHE A 1 222 ? -7.951 -2.715 -8.976 1.00 98.06 222 PHE A N 1
ATOM 1715 C CA . PHE A 1 222 ? -6.916 -3.712 -8.733 1.00 98.06 222 PHE A CA 1
ATOM 1716 C C . PHE A 1 222 ? -6.896 -4.819 -9.792 1.00 98.06 222 PHE A C 1
ATOM 1718 O O . PHE A 1 222 ? -5.821 -5.289 -10.136 1.00 98.06 222 PHE A O 1
ATOM 1725 N N . GLU A 1 223 ? -8.034 -5.199 -10.376 1.00 98.06 223 GLU A N 1
ATOM 1726 C CA . GLU A 1 223 ? -8.078 -6.159 -11.488 1.00 98.06 223 GLU A CA 1
ATOM 1727 C C . GLU A 1 223 ? -7.239 -5.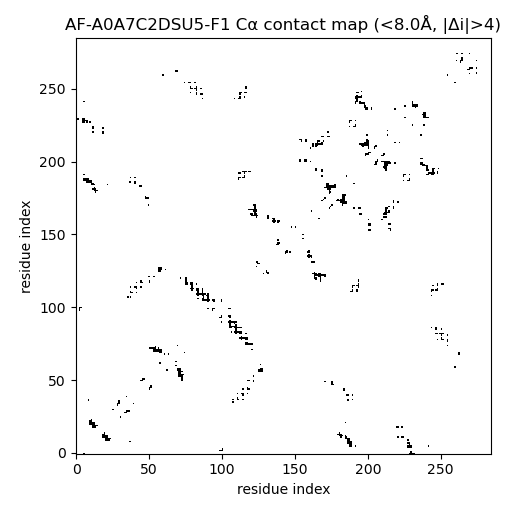692 -12.687 1.00 98.06 223 GLU A C 1
ATOM 1729 O O . GLU A 1 223 ? -6.527 -6.497 -13.288 1.00 98.06 223 GLU A O 1
ATOM 1734 N N . HIS A 1 224 ? -7.251 -4.390 -12.994 1.00 98.12 224 HIS A N 1
ATOM 1735 C CA . HIS A 1 224 ? -6.416 -3.820 -14.055 1.00 98.12 224 HIS A CA 1
ATOM 1736 C C . HIS A 1 224 ? -4.931 -3.832 -13.681 1.00 98.12 224 HIS A C 1
ATOM 1738 O O . HIS A 1 224 ? -4.095 -4.180 -14.513 1.00 98.12 224 HIS A O 1
ATOM 1744 N N . VAL A 1 225 ? -4.602 -3.510 -12.427 1.00 98.31 225 VAL A N 1
ATOM 1745 C CA . VAL A 1 225 ? -3.226 -3.580 -11.907 1.00 98.31 225 VAL A CA 1
ATOM 1746 C C . VAL A 1 225 ? -2.707 -5.020 -11.932 1.00 98.31 225 VAL A C 1
ATOM 1748 O O . VAL A 1 225 ? -1.613 -5.279 -12.420 1.00 98.31 225 VAL A O 1
ATOM 1751 N N . ALA A 1 226 ? -3.498 -5.980 -11.457 1.00 98.56 226 ALA A N 1
ATOM 1752 C CA . ALA A 1 226 ? -3.139 -7.391 -11.433 1.00 98.56 226 ALA A CA 1
ATOM 1753 C C . ALA A 1 226 ? -2.953 -7.957 -12.847 1.00 98.56 226 ALA A C 1
ATOM 1755 O O . ALA A 1 226 ? -2.032 -8.745 -13.067 1.00 98.56 226 ALA A O 1
ATOM 1756 N N . ALA A 1 227 ? -3.795 -7.542 -13.801 1.00 98.25 227 ALA A N 1
ATOM 1757 C CA . ALA A 1 227 ? -3.653 -7.906 -15.207 1.00 98.25 227 ALA A CA 1
ATOM 1758 C C . ALA A 1 227 ? -2.374 -7.319 -15.826 1.00 98.25 227 ALA A C 1
ATOM 1760 O O . ALA A 1 227 ? -1.641 -8.049 -16.488 1.00 98.25 227 ALA A O 1
ATOM 1761 N N . GLU A 1 228 ? -2.075 -6.043 -15.567 1.00 98.25 228 GLU A N 1
ATOM 1762 C CA . GLU A 1 228 ? -0.854 -5.374 -16.039 1.00 98.25 228 GLU A CA 1
ATOM 1763 C C . GLU A 1 228 ? 0.419 -6.050 -15.516 1.00 98.25 228 GLU A C 1
ATOM 1765 O O . GLU A 1 228 ? 1.360 -6.278 -16.268 1.00 98.25 228 GLU A O 1
ATOM 1770 N N . LEU A 1 229 ? 0.426 -6.422 -14.236 1.00 98.62 229 LEU A N 1
ATOM 1771 C CA . LEU A 1 229 ? 1.543 -7.109 -13.585 1.00 98.62 229 LEU A CA 1
ATOM 1772 C C . LEU A 1 229 ? 1.636 -8.602 -13.942 1.00 98.62 229 LEU A C 1
ATOM 1774 O O . LEU A 1 229 ? 2.594 -9.277 -13.556 1.00 98.62 229 LEU A O 1
ATOM 1778 N N . GLY A 1 230 ? 0.619 -9.157 -14.607 1.00 98.38 230 GLY A N 1
ATOM 1779 C CA . GLY A 1 230 ? 0.519 -10.592 -14.868 1.00 98.38 230 GLY A CA 1
ATOM 1780 C C . GLY A 1 230 ? 0.470 -11.438 -13.589 1.00 98.38 230 GLY A C 1
ATOM 1781 O O . GLY A 1 230 ? 1.056 -12.528 -13.550 1.00 98.38 230 GLY A O 1
ATOM 1782 N N . LEU A 1 231 ? -0.189 -10.947 -12.529 1.00 98.62 231 LEU A N 1
ATOM 1783 C CA . LEU A 1 231 ? -0.342 -11.694 -11.278 1.00 98.62 231 LEU A CA 1
ATOM 1784 C C . LEU A 1 231 ? -1.179 -12.954 -11.513 1.00 98.62 231 LEU A C 1
ATOM 1786 O O . LEU A 1 231 ? -2.234 -12.930 -12.147 1.00 98.62 231 LEU A O 1
ATOM 1790 N N . ILE A 1 232 ? -0.722 -14.077 -10.960 1.00 98.38 232 ILE A N 1
ATOM 1791 C CA . ILE A 1 232 ? -1.395 -15.369 -11.134 1.00 98.38 232 ILE A CA 1
ATOM 1792 C C . ILE A 1 232 ? -2.717 -15.344 -10.366 1.00 98.38 232 ILE A C 1
ATOM 1794 O O . ILE A 1 232 ? -2.717 -15.216 -9.144 1.00 98.38 232 ILE A O 1
ATOM 1798 N N . ARG A 1 233 ? -3.846 -15.509 -11.056 1.00 96.81 233 ARG A N 1
ATOM 1799 C CA . ARG A 1 233 ? -5.159 -15.623 -10.412 1.00 96.81 233 ARG A CA 1
ATOM 1800 C C . ARG A 1 233 ? -5.281 -16.974 -9.700 1.00 96.81 233 ARG A C 1
ATOM 1802 O O . ARG A 1 233 ? -5.061 -18.014 -10.315 1.00 96.81 233 ARG A O 1
ATOM 1809 N N . LYS A 1 234 ? -5.633 -16.961 -8.413 1.00 95.50 234 LYS A N 1
ATOM 1810 C CA . LYS A 1 234 ? -5.819 -18.165 -7.578 1.00 95.50 234 LYS A CA 1
ATOM 1811 C C . LYS A 1 234 ? -7.287 -18.463 -7.270 1.00 95.50 234 LYS A C 1
ATOM 1813 O O . LYS A 1 234 ? -7.614 -19.599 -6.946 1.00 95.50 234 LYS A O 1
ATOM 1818 N N . GLY A 1 235 ? -8.154 -17.461 -7.395 1.00 92.81 235 GLY A N 1
ATOM 1819 C CA . GLY A 1 235 ? -9.597 -17.564 -7.189 1.00 92.81 235 GLY A CA 1
ATOM 1820 C C . GLY A 1 235 ? -10.344 -16.416 -7.868 1.00 92.81 235 GLY A C 1
ATOM 1821 O O . GLY A 1 235 ? -9.740 -15.605 -8.570 1.00 92.81 235 GLY A O 1
ATOM 1822 N N . ALA A 1 236 ? -11.662 -16.327 -7.667 1.00 90.31 236 ALA A N 1
ATOM 1823 C CA . ALA A 1 236 ? -12.486 -15.297 -8.308 1.00 90.31 236 ALA A CA 1
ATOM 1824 C C . ALA A 1 236 ? -11.975 -13.875 -8.015 1.00 90.31 236 ALA A C 1
ATOM 1826 O O . ALA A 1 236 ? -11.817 -13.076 -8.933 1.00 90.31 236 ALA A O 1
ATOM 1827 N N . HIS A 1 237 ? -11.614 -13.585 -6.771 1.00 93.50 237 HIS A N 1
ATOM 1828 C CA . HIS A 1 237 ? -11.070 -12.287 -6.372 1.00 93.50 237 HIS A CA 1
ATOM 1829 C C . HIS A 1 237 ? -9.827 -12.474 -5.497 1.00 93.50 237 HIS A C 1
ATOM 1831 O O . HIS A 1 237 ? -9.694 -11.856 -4.448 1.00 93.50 237 HIS A O 1
ATOM 1837 N N . GLU A 1 238 ? -8.952 -13.398 -5.904 1.00 96.12 238 GLU A N 1
ATOM 1838 C CA . GLU A 1 238 ? -7.705 -13.733 -5.213 1.00 96.12 238 GLU A CA 1
ATOM 1839 C C . GLU A 1 238 ? -6.580 -13.918 -6.236 1.00 96.12 238 GLU A C 1
ATOM 1841 O O . GLU A 1 238 ? -6.729 -14.658 -7.218 1.00 96.12 238 GLU A O 1
ATOM 1846 N N . TRP A 1 239 ? -5.431 -13.298 -5.971 1.00 98.00 239 TRP A N 1
ATOM 1847 C CA . TRP A 1 239 ? -4.227 -13.384 -6.794 1.00 98.00 239 TRP A CA 1
ATOM 1848 C C . TRP A 1 239 ? -3.019 -13.865 -5.984 1.00 98.00 239 TRP A C 1
ATOM 1850 O O . TRP A 1 239 ? -3.014 -13.895 -4.755 1.00 98.00 239 TRP A O 1
ATOM 1860 N N . ALA A 1 240 ? -1.970 -14.285 -6.682 1.00 97.94 240 ALA A N 1
ATOM 1861 C CA . ALA A 1 240 ? -0.658 -14.467 -6.094 1.00 97.94 240 ALA A CA 1
ATOM 1862 C C . ALA A 1 240 ? -0.059 -13.103 -5.741 1.00 97.94 240 ALA A C 1
ATOM 1864 O O . ALA A 1 240 ? -0.253 -12.115 -6.450 1.00 97.94 240 ALA A O 1
ATOM 1865 N N . ARG A 1 241 ? 0.685 -13.070 -4.639 1.00 98.00 241 ARG A N 1
ATOM 1866 C CA . ARG A 1 241 ? 1.358 -11.866 -4.165 1.00 98.00 241 ARG A CA 1
ATOM 1867 C C . ARG A 1 241 ? 2.496 -11.477 -5.105 1.00 98.00 241 ARG A C 1
ATOM 1869 O O . ARG A 1 241 ? 3.215 -12.343 -5.606 1.00 98.00 241 ARG A O 1
ATOM 1876 N N . HIS A 1 242 ? 2.672 -10.175 -5.302 1.00 98.75 242 HIS A N 1
ATOM 1877 C CA . HIS A 1 242 ? 3.823 -9.634 -6.012 1.00 98.75 242 HIS A CA 1
ATOM 1878 C C . HIS A 1 242 ? 5.128 -9.970 -5.258 1.00 98.75 242 HIS A C 1
ATOM 1880 O O . HIS A 1 242 ? 5.175 -9.753 -4.044 1.00 98.75 242 HIS A O 1
ATOM 1886 N N . PRO A 1 243 ? 6.210 -10.429 -5.921 1.00 98.62 243 PRO A N 1
ATOM 1887 C CA . PRO A 1 243 ? 7.450 -10.814 -5.237 1.00 98.62 243 PRO A CA 1
ATOM 1888 C C . PRO A 1 243 ? 8.049 -9.717 -4.343 1.00 98.62 243 PRO A C 1
ATOM 1890 O O . PRO A 1 243 ? 8.410 -9.981 -3.202 1.00 98.62 243 PRO A O 1
ATOM 1893 N N . LEU A 1 244 ? 8.079 -8.462 -4.807 1.00 98.69 244 LEU A N 1
ATOM 1894 C CA . LEU A 1 244 ? 8.617 -7.343 -4.014 1.00 98.69 244 LEU A CA 1
ATOM 1895 C C . LEU A 1 244 ? 7.795 -7.008 -2.761 1.00 98.69 244 LEU A C 1
ATOM 1897 O O . LEU A 1 244 ? 8.312 -6.361 -1.856 1.00 98.69 244 LEU A O 1
ATOM 1901 N N . SER A 1 245 ? 6.553 -7.487 -2.656 1.00 98.69 245 SER A N 1
ATOM 1902 C CA . SER A 1 245 ? 5.768 -7.294 -1.438 1.00 98.69 245 SER A CA 1
ATOM 1903 C C . SER A 1 245 ? 6.348 -8.067 -0.251 1.00 98.69 245 SER A C 1
ATOM 1905 O O . SER A 1 245 ? 6.216 -7.616 0.882 1.00 98.69 245 SER A O 1
ATOM 1907 N N . TYR A 1 246 ? 7.035 -9.190 -0.495 1.00 98.75 246 TYR A N 1
ATOM 1908 C CA . TYR A 1 246 ? 7.754 -9.917 0.555 1.00 98.75 246 TYR A CA 1
ATOM 1909 C C . TYR A 1 246 ? 8.929 -9.112 1.120 1.00 98.75 246 TYR A C 1
ATOM 1911 O O . TYR A 1 246 ? 9.225 -9.237 2.300 1.00 98.75 246 TYR A O 1
ATOM 1919 N N . LEU A 1 247 ? 9.575 -8.265 0.309 1.00 98.69 247 LEU A N 1
ATOM 1920 C CA . LEU A 1 247 ? 10.646 -7.387 0.791 1.00 98.69 247 LEU A CA 1
ATOM 1921 C C . LEU A 1 247 ? 10.099 -6.246 1.647 1.00 98.69 247 LEU A C 1
ATOM 1923 O O . LEU A 1 247 ? 10.729 -5.888 2.635 1.00 98.69 247 LEU A O 1
ATOM 1927 N N . MET A 1 248 ? 8.932 -5.704 1.286 1.00 98.56 248 MET A N 1
ATOM 1928 C CA . MET A 1 248 ? 8.241 -4.709 2.109 1.00 98.56 248 MET A CA 1
ATOM 1929 C C . MET A 1 248 ? 7.839 -5.297 3.467 1.00 98.56 248 MET A C 1
ATOM 1931 O O . MET A 1 248 ? 8.144 -4.695 4.486 1.00 98.56 248 MET A O 1
ATOM 1935 N N . GLU A 1 249 ? 7.246 -6.496 3.495 1.00 97.94 249 GLU A N 1
ATOM 1936 C CA . GLU A 1 249 ? 6.908 -7.162 4.765 1.00 97.94 249 GLU A CA 1
ATOM 1937 C C . GLU A 1 249 ? 8.153 -7.506 5.584 1.00 97.94 249 GLU A C 1
ATOM 1939 O O . GLU A 1 249 ? 8.163 -7.253 6.776 1.00 97.94 249 GLU A O 1
ATOM 1944 N N . ALA A 1 250 ? 9.219 -8.013 4.958 1.00 97.88 250 ALA A N 1
ATOM 1945 C CA . ALA A 1 250 ? 10.459 -8.285 5.678 1.00 97.88 250 ALA A CA 1
ATOM 1946 C C . ALA A 1 250 ? 11.071 -7.008 6.276 1.00 97.88 250 ALA A C 1
ATOM 1948 O O . ALA A 1 250 ? 11.604 -7.048 7.377 1.00 97.88 250 ALA A O 1
ATOM 1949 N N . ALA A 1 251 ? 11.002 -5.876 5.565 1.00 97.56 251 ALA A N 1
ATOM 1950 C CA . ALA A 1 251 ? 11.459 -4.595 6.095 1.00 97.56 251 ALA A CA 1
ATOM 1951 C C . ALA A 1 251 ? 10.635 -4.154 7.310 1.00 97.56 251 ALA A C 1
ATOM 1953 O O . ALA A 1 251 ? 11.209 -3.689 8.289 1.00 97.56 251 ALA A O 1
ATOM 1954 N N . ASP A 1 252 ? 9.315 -4.323 7.237 1.00 95.12 252 ASP A N 1
ATOM 1955 C CA . ASP A 1 252 ? 8.389 -4.002 8.320 1.00 95.12 252 ASP A CA 1
ATOM 1956 C C . ASP A 1 252 ? 8.660 -4.876 9.553 1.00 95.12 252 ASP A C 1
ATOM 1958 O O . ASP A 1 252 ? 8.910 -4.351 10.633 1.00 95.12 252 ASP A O 1
ATOM 1962 N N . ASP A 1 253 ? 8.758 -6.198 9.371 1.00 92.12 253 ASP A N 1
ATOM 1963 C CA . ASP A 1 253 ? 9.056 -7.155 10.443 1.00 92.12 253 ASP A CA 1
ATOM 1964 C C . ASP A 1 253 ? 10.422 -6.878 11.109 1.00 92.12 253 ASP A C 1
ATOM 1966 O O . ASP A 1 253 ? 10.545 -6.970 12.331 1.00 92.12 253 ASP A O 1
ATOM 1970 N N . ILE A 1 254 ? 11.452 -6.512 10.329 1.00 91.50 254 ILE A N 1
ATOM 1971 C CA . ILE A 1 254 ? 12.781 -6.145 10.856 1.00 91.50 254 ILE A CA 1
ATOM 1972 C C . ILE A 1 254 ? 12.699 -4.877 11.711 1.00 91.50 254 ILE A C 1
ATOM 1974 O O . ILE A 1 254 ? 13.267 -4.838 12.801 1.00 91.50 254 ILE A O 1
ATOM 1978 N N . CYS A 1 255 ? 12.018 -3.840 11.223 1.00 89.31 255 CYS A N 1
ATOM 1979 C CA . CYS A 1 255 ? 11.859 -2.586 11.954 1.00 89.31 255 CYS A CA 1
ATOM 1980 C C . CYS A 1 255 ? 11.045 -2.787 13.230 1.00 89.31 255 CYS A C 1
ATOM 1982 O O . CYS A 1 255 ? 11.504 -2.373 14.288 1.00 89.31 255 CYS A O 1
ATOM 1984 N N . TYR A 1 256 ? 9.915 -3.493 13.157 1.00 80.62 256 TYR A N 1
ATOM 1985 C CA . TYR A 1 256 ? 9.114 -3.837 14.332 1.00 80.62 256 TYR A CA 1
ATOM 1986 C C . TYR A 1 256 ? 9.933 -4.590 15.385 1.00 80.62 256 TYR A C 1
ATOM 1988 O O . TYR A 1 256 ? 9.865 -4.262 16.563 1.00 80.62 256 TYR A O 1
ATOM 1996 N N . ALA A 1 257 ? 10.745 -5.572 14.985 1.00 80.94 257 ALA A N 1
ATOM 1997 C CA . ALA A 1 257 ? 11.519 -6.368 15.935 1.00 80.94 257 ALA A CA 1
ATOM 1998 C C . ALA A 1 257 ? 12.602 -5.567 16.679 1.00 80.94 257 ALA A C 1
ATOM 2000 O O . ALA A 1 257 ? 12.911 -5.891 17.822 1.00 80.94 257 ALA A O 1
ATOM 2001 N N . ILE A 1 258 ? 13.204 -4.562 16.036 1.00 80.44 258 ILE A N 1
ATOM 2002 C CA . ILE A 1 258 ? 14.332 -3.810 16.603 1.00 80.44 258 ILE A CA 1
ATOM 2003 C C . ILE A 1 258 ? 13.850 -2.533 17.297 1.00 80.44 258 ILE A C 1
ATOM 2005 O O . ILE A 1 258 ? 14.240 -2.275 18.433 1.00 80.44 258 ILE A O 1
ATOM 2009 N N . LEU A 1 259 ? 12.994 -1.755 16.635 1.00 75.94 259 LEU A N 1
ATOM 2010 C CA . LEU A 1 259 ? 12.589 -0.428 17.099 1.00 75.94 259 LEU A CA 1
ATOM 2011 C C . LEU A 1 259 ? 11.604 -0.503 18.265 1.00 75.94 259 LEU A C 1
ATOM 2013 O O . LEU A 1 259 ? 11.739 0.269 19.206 1.00 75.94 259 LEU A O 1
ATOM 2017 N N . ASP A 1 260 ? 10.683 -1.474 18.278 1.00 73.25 260 ASP A N 1
ATOM 2018 C CA . ASP A 1 260 ? 9.777 -1.639 19.424 1.00 73.25 260 ASP A CA 1
ATOM 2019 C C . ASP A 1 260 ? 10.556 -2.032 20.695 1.00 73.25 260 ASP A C 1
ATOM 2021 O O . ASP A 1 260 ? 10.165 -1.677 21.808 1.00 73.25 260 ASP A O 1
ATOM 2025 N N . LEU A 1 261 ? 11.674 -2.758 20.548 1.00 75.62 261 LEU A N 1
ATOM 2026 C CA . LEU A 1 261 ? 12.561 -3.078 21.667 1.00 75.62 261 LEU A CA 1
ATOM 2027 C C . LEU A 1 261 ? 13.349 -1.848 22.139 1.00 75.62 261 LEU A C 1
ATOM 2029 O O . LEU A 1 261 ? 13.528 -1.683 23.344 1.00 75.62 261 LEU A O 1
ATOM 2033 N N . GLU A 1 262 ? 13.797 -0.988 21.222 1.00 77.31 262 GLU A N 1
ATOM 2034 C CA . GLU A 1 262 ? 14.456 0.282 21.556 1.00 77.31 262 GLU A CA 1
ATOM 2035 C C . GLU A 1 262 ? 13.494 1.228 22.295 1.00 77.31 262 GLU A C 1
ATOM 2037 O O . GLU A 1 262 ? 13.820 1.705 23.385 1.00 77.31 262 GLU A O 1
ATOM 2042 N N . ASP A 1 263 ? 12.269 1.385 21.786 1.00 74.69 263 ASP A N 1
ATOM 2043 C CA . ASP A 1 263 ? 11.195 2.146 22.434 1.00 74.69 263 ASP A CA 1
ATOM 2044 C C . ASP A 1 263 ? 10.898 1.615 23.841 1.00 74.69 263 ASP A C 1
ATOM 2046 O O . ASP A 1 263 ? 10.751 2.395 24.785 1.00 74.69 263 ASP A O 1
ATOM 2050 N N . ALA A 1 264 ? 10.836 0.288 24.009 1.00 76.62 264 ALA A N 1
ATOM 2051 C CA . ALA A 1 264 ? 10.579 -0.348 25.299 1.00 76.62 264 ALA A CA 1
ATOM 2052 C C . ALA A 1 264 ? 11.680 -0.064 26.336 1.00 76.62 264 ALA A C 1
ATOM 2054 O O . ALA A 1 264 ? 11.374 0.064 27.526 1.00 76.62 264 ALA A O 1
ATOM 2055 N N . VAL A 1 265 ? 12.940 0.055 25.905 1.00 78.88 265 VAL A N 1
ATOM 2056 C CA . VAL A 1 265 ? 14.047 0.481 26.775 1.00 78.88 265 VAL A CA 1
ATOM 2057 C C . VAL A 1 265 ? 13.901 1.958 27.139 1.00 78.88 265 VAL A C 1
ATOM 2059 O O . VAL A 1 265 ? 14.016 2.312 28.313 1.00 78.88 265 VAL A O 1
ATOM 2062 N N . GLU A 1 266 ? 13.589 2.823 26.171 1.00 75.50 266 GLU A N 1
ATOM 2063 C CA . GLU A 1 266 ? 13.473 4.268 26.402 1.00 75.50 266 GLU A CA 1
ATOM 2064 C C . GLU A 1 266 ? 12.351 4.623 27.393 1.00 75.50 266 GLU A C 1
ATOM 2066 O O . GLU A 1 266 ? 12.518 5.496 28.249 1.00 75.50 266 GLU A O 1
ATOM 2071 N N . ILE A 1 267 ? 11.228 3.901 27.350 1.00 76.81 267 ILE A N 1
ATOM 2072 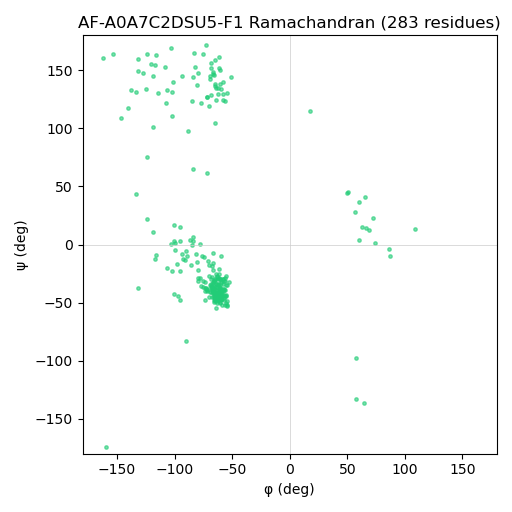C CA . ILE A 1 267 ? 10.111 4.091 28.291 1.00 76.81 267 ILE A CA 1
ATOM 2073 C C . ILE A 1 267 ? 10.258 3.288 29.596 1.00 76.81 267 ILE A C 1
ATOM 2075 O O . ILE A 1 267 ? 9.355 3.315 30.437 1.00 76.81 267 ILE A O 1
ATOM 2079 N N . GLY A 1 268 ? 11.381 2.586 29.782 1.00 77.25 268 GLY A N 1
ATOM 2080 C CA . GLY A 1 268 ? 11.713 1.857 31.008 1.00 77.25 268 GLY A CA 1
ATOM 2081 C C . GLY A 1 268 ? 10.907 0.576 31.239 1.00 77.25 268 GLY A C 1
ATOM 2082 O O . GLY A 1 268 ? 10.778 0.145 32.385 1.00 77.25 268 GLY A O 1
ATOM 2083 N N . ILE A 1 269 ? 10.343 -0.024 30.184 1.00 80.31 269 ILE A N 1
ATOM 2084 C CA . ILE A 1 269 ? 9.724 -1.359 30.249 1.00 80.31 269 ILE A CA 1
ATOM 2085 C C . ILE A 1 269 ? 10.799 -2.454 30.265 1.00 80.31 269 ILE A C 1
ATOM 2087 O O . ILE A 1 269 ? 10.612 -3.458 30.950 1.00 80.31 269 ILE A O 1
ATOM 2091 N N . LEU A 1 270 ? 11.904 -2.260 29.538 1.00 79.19 270 LEU A N 1
ATOM 2092 C CA . LEU A 1 270 ? 13.049 -3.177 29.492 1.00 79.19 270 LEU A CA 1
ATOM 2093 C C . LEU A 1 270 ? 14.328 -2.495 29.989 1.00 79.19 270 LEU A C 1
ATOM 2095 O O . LEU A 1 270 ? 14.550 -1.314 29.725 1.00 79.19 270 LEU A O 1
ATOM 2099 N N . ASP A 1 271 ? 15.196 -3.245 30.670 1.00 84.44 271 ASP A N 1
ATOM 2100 C CA . ASP A 1 271 ? 16.556 -2.783 30.966 1.00 84.44 271 ASP A CA 1
ATOM 2101 C C . ASP A 1 271 ? 17.471 -2.957 29.743 1.00 84.44 271 ASP A C 1
ATOM 2103 O O . ASP A 1 271 ? 17.353 -3.918 28.977 1.00 84.44 271 ASP A O 1
ATOM 2107 N N . VAL A 1 272 ? 18.447 -2.059 29.575 1.00 80.25 272 VAL A N 1
ATOM 2108 C CA . VAL A 1 272 ? 19.392 -2.115 28.445 1.00 80.25 272 VAL A CA 1
ATOM 2109 C C . VAL A 1 272 ? 20.170 -3.438 28.397 1.00 80.25 272 VAL A C 1
ATOM 2111 O O . VAL A 1 272 ? 20.503 -3.922 27.320 1.00 80.25 272 VAL A O 1
ATOM 2114 N N . ARG A 1 273 ? 20.419 -4.080 29.546 1.00 80.94 273 ARG A N 1
ATOM 2115 C CA . ARG A 1 273 ? 21.106 -5.379 29.606 1.00 80.94 273 ARG A CA 1
ATOM 2116 C C . ARG A 1 273 ? 20.213 -6.521 29.139 1.00 80.94 273 ARG A C 1
ATOM 2118 O O . ARG A 1 273 ? 20.717 -7.495 28.585 1.00 80.94 273 ARG A O 1
ATOM 2125 N N . GLU A 1 274 ? 18.903 -6.421 29.363 1.00 78.00 274 GLU A N 1
ATOM 2126 C CA . GLU A 1 274 ? 17.930 -7.387 28.841 1.00 78.00 274 GLU A CA 1
ATOM 2127 C C . GLU A 1 274 ? 17.841 -7.272 27.317 1.00 78.00 274 GLU A C 1
ATOM 2129 O O . GLU A 1 274 ? 17.853 -8.288 26.622 1.00 78.00 274 GLU A O 1
ATOM 2134 N N . PHE A 1 275 ? 17.861 -6.042 26.798 1.00 76.75 275 PHE A N 1
ATOM 2135 C CA . PHE A 1 275 ? 17.972 -5.770 25.367 1.00 76.75 275 PHE A CA 1
ATOM 2136 C C . PHE A 1 275 ? 19.258 -6.367 24.767 1.00 76.75 275 PHE A C 1
ATOM 2138 O O . PHE A 1 275 ? 19.195 -7.145 23.814 1.00 76.75 275 PHE A O 1
ATOM 2145 N N . GLU A 1 276 ? 20.428 -6.087 25.351 1.00 79.88 276 GLU A N 1
ATOM 2146 C CA . GLU A 1 276 ? 21.714 -6.630 24.885 1.00 79.88 276 GLU A CA 1
ATOM 2147 C C . GLU A 1 276 ? 21.745 -8.168 24.899 1.00 79.88 276 GLU A C 1
ATOM 2149 O O . GLU A 1 276 ? 22.269 -8.787 23.971 1.00 79.88 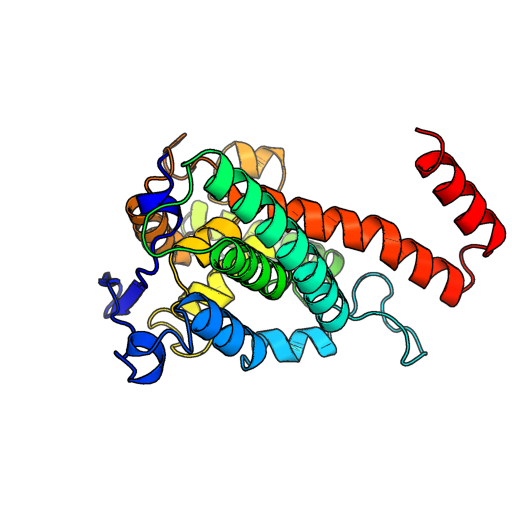276 GLU A O 1
ATOM 2154 N N . ALA A 1 277 ? 21.155 -8.802 25.918 1.00 80.38 277 ALA A N 1
ATOM 2155 C CA . ALA A 1 277 ? 21.073 -10.259 26.020 1.00 80.38 277 ALA A CA 1
ATOM 2156 C C . ALA A 1 277 ? 20.151 -10.891 24.960 1.00 80.38 277 ALA A C 1
ATOM 2158 O O . ALA A 1 277 ? 20.426 -11.997 24.486 1.00 80.38 277 ALA A O 1
ATOM 2159 N N . LEU A 1 278 ? 19.073 -10.202 24.572 1.00 76.12 278 LEU A N 1
ATOM 2160 C CA . LEU A 1 278 ? 18.195 -10.639 23.484 1.00 76.12 278 LEU A CA 1
ATOM 2161 C C . LEU A 1 278 ? 18.907 -10.560 22.126 1.00 76.12 278 LEU A C 1
ATOM 2163 O O . LEU A 1 278 ? 18.749 -11.464 21.308 1.00 76.12 278 LEU A O 1
ATOM 2167 N N . PHE A 1 279 ? 19.735 -9.535 21.904 1.00 70.75 279 PHE A N 1
ATOM 2168 C CA . PHE A 1 279 ? 20.482 -9.358 20.653 1.00 70.75 279 PHE A CA 1
ATOM 2169 C C . PHE A 1 279 ? 21.744 -10.220 20.541 1.00 70.75 279 PHE A C 1
ATOM 2171 O O . PHE A 1 279 ? 22.090 -10.640 19.436 1.00 70.75 279 PHE A O 1
ATOM 2178 N N . SER A 1 280 ? 22.424 -10.532 21.648 1.00 65.62 280 SER A N 1
ATOM 2179 C CA . SER A 1 280 ? 23.636 -11.367 21.621 1.00 65.62 280 SER A CA 1
ATOM 2180 C C . SER A 1 280 ? 23.378 -12.774 21.067 1.00 65.62 280 SER A C 1
ATOM 2182 O O . SER A 1 280 ? 24.233 -13.326 20.379 1.00 65.62 280 SER A O 1
ATOM 2184 N N . HIS A 1 281 ? 22.163 -13.302 21.239 1.00 60.28 281 HIS A N 1
ATOM 2185 C CA . HIS A 1 281 ? 21.737 -14.577 20.654 1.00 60.28 281 HIS A CA 1
ATOM 2186 C C . HIS A 1 281 ? 21.609 -14.552 19.119 1.00 60.28 281 HIS A C 1
ATOM 2188 O O . HIS A 1 281 ? 21.623 -15.613 18.499 1.00 60.28 281 HIS A O 1
ATOM 2194 N N . PHE A 1 282 ? 21.507 -13.375 18.491 1.00 57.47 282 PHE A N 1
ATOM 2195 C CA . PHE A 1 282 ? 21.462 -13.230 17.029 1.00 57.47 282 PHE A CA 1
ATOM 2196 C C . PHE A 1 282 ? 22.850 -13.036 16.393 1.00 57.47 282 PHE A C 1
ATOM 2198 O O . PHE A 1 282 ? 22.972 -13.130 15.174 1.00 57.47 282 PHE A O 1
ATOM 2205 N N . GLY A 1 283 ? 23.888 -12.754 17.191 1.00 47.59 283 GLY A N 1
ATOM 2206 C CA . GLY A 1 283 ? 25.253 -12.496 16.713 1.00 47.59 283 GLY A CA 1
ATOM 2207 C C . GLY A 1 283 ? 26.183 -13.715 16.685 1.00 47.59 283 GLY A C 1
ATOM 2208 O O . GLY A 1 283 ? 27.292 -13.603 16.167 1.00 47.59 283 GLY A O 1
ATOM 2209 N N . GLU A 1 284 ? 25.762 -14.860 17.233 1.00 40.62 284 GLU A N 1
ATOM 2210 C CA . GLU A 1 284 ? 26.586 -16.079 17.359 1.00 40.62 284 GLU A CA 1
ATOM 2211 C C . GLU A 1 284 ? 26.311 -17.166 16.293 1.00 40.62 284 GLU A C 1
ATOM 2213 O O . GLU A 1 284 ? 26.750 -18.307 16.444 1.00 40.62 284 GLU A O 1
ATOM 2218 N N . THR A 1 285 ? 25.646 -16.835 15.182 1.00 35.88 285 THR A N 1
ATOM 2219 C CA . THR A 1 285 ? 25.455 -17.740 14.023 1.00 35.88 285 THR A CA 1
ATOM 2220 C C . THR A 1 285 ? 26.020 -17.158 12.742 1.00 35.88 285 THR A C 1
ATOM 2222 O O . THR A 1 285 ? 26.646 -17.923 11.975 1.00 35.88 285 THR A O 1
#

Mean predicted aligned error: 6.13 Å

Secondary structure (DSSP, 8-state):
--HHHHT---EEEEETTEEEEEPPP--HHHHTTSS-HHHHHHHHHHHSHHHHHHTTSBSSSTT-SSTTSPBHHHHHHHHHHHHHHHHHHHHHHHHHTT-SPTT--HHHHHHHHHHHHHHTTTTPPTTHHHHHHHHHHHHHSGGGGGGGTT--HHHHHHHHH--HHHHHHHIIIIISSBTTTTBT---HHHHHHH-SS-BBTTSHHHHHHS--SB-HHHHHHHHHHHHHTTPPEEETTEEPPPHHHHHHHHHHHHHHHHHHHHHHHHTTSS-HHHHHHHHHTTS--

Solvent-accessible surface area (backbone atoms only — not comparable to full-atom values): 14800 Å² total; per-residue (Å²): 121,51,56,66,36,44,62,30,69,57,21,47,26,34,56,97,91,38,76,39,84,39,81,75,82,89,44,73,47,47,78,68,69,76,40,53,72,46,54,52,37,38,50,53,47,69,71,30,71,59,46,57,50,24,68,76,30,51,57,86,60,82,83,66,93,50,96,80,61,70,24,43,34,58,51,24,52,51,20,15,53,47,8,22,54,51,20,30,54,52,24,46,53,29,49,76,67,71,58,52,46,90,97,63,52,27,60,53,42,7,36,29,19,19,38,14,21,55,43,52,67,56,24,46,51,69,68,30,69,63,34,35,49,53,47,19,53,52,52,63,34,76,91,41,46,74,82,48,66,93,54,53,75,65,55,41,42,36,56,36,53,43,44,36,50,19,38,19,44,43,40,45,46,30,55,37,87,40,53,75,37,17,10,61,41,47,29,33,27,31,55,38,22,46,33,77,34,46,23,26,50,82,34,72,65,13,70,74,65,71,52,28,26,34,39,79,89,45,38,70,54,48,52,53,39,36,59,62,30,46,47,53,73,76,50,98,61,28,41,49,61,38,74,55,15,56,47,25,51,51,18,42,54,52,41,53,65,52,49,56,52,50,52,33,34,76,73,64,77,39,55,70,68,58,53,51,58,62,51,54,73,71,72,80,121

Sequence (285 aa):
MNWEALLSTRRFKLQAGKVLASQAPATLEAAAGLRSDFHIDHDRLVFSSAFRRLGRKTQVHPLASHDHTHNRLTHSVEVASVGRSLGNRVGAMMQHAELLPAGYTPFDIGSVVQVACLAHDIGNPPFGHTGEDALREWFRDPRHAHLLYGLSAAEQADIQTYEGNAHGLRMVASLEMYGSEGGMRLTSAALGALIKYPWTSDAPRAQARGKFNIYRTELAYFEHVAAELGLIRKGAHEWARHPLSYLMEAADDICYAILDLEDAVEIGILDVREFEALFSHFGET

Foldseek 3Di:
DAQVLLLFQWFWWDDPNDIDTDDDPPDPCCVVVNADLLNLLVVLLVPWPLLVCQLVAADPDPPDPDPPHDTSNNLLQQLLVQLLVLQLVVQVVCVVVVRHDPPDGSNSSSSLSSSLSSLLQSQADHPGPVVQVVQLVQLPDPVNVVVCPPPDPQLSLCRNLPDSLQSSCCQQQAPIDCHNTGHSRGGLSSSLLNFPAQFGCPPPVCVVPSDHRHRPSCQNVVVVSCVSSVFDDPDPRGTDGSPSNVSSVVSSVVSCVLVVLVSCCVVPVDPVVRVVVVCVVVVPD

Radius of gyration: 19.78 Å; Cα contacts (8 Å, |Δi|>4): 485; chains: 1; bounding box: 56×34×52 Å

Nearest PDB structures (foldseek):
  2pgs-assembly1_A  TM=9.655E-01  e=8.073E-23  Pseudomonas savastanoi pv. phaseolicola 1448A
  7tu2-assembly1_A-2  TM=8.693E-01  e=6.500E-19  Leeuwenhoekiella blandensis MED217
  7tu2-assembly1_B-2  TM=8.709E-01  e=8.744E-19  Leeuwenhoekiella blandensis MED217
  3bg2-assembly1_A  TM=8.864E-01  e=3.851E-18  Leeuwenhoekiella blandensis MED217
  7tu6-assembly1_A  TM=8.694E-01  e=2.468E-18  Leeuwenhoekiella blandensis MED217

pLDDT: mean 89.53, std 13.27, range [35.88, 98.81]